Protein AF-A0A484K6W7-F1 (afdb_monomer)

Organism: NCBI:txid132261

Secondary structure (DSSP, 8-state):
--GGGGGG---S--SEEEEEE---GGGHHHHHHHHHHHHHTT-SEEEEEEEEEEEPPHHHHT-TT-SEEEEEEEE---SS----TT--EEEEES-B--HHHHHHHHHH-TT--EEEEES-BS-SEEE---SS--EEEEE-SS---SSPEEEE-TT--EEEEEEEEGGGEEE---TT--EEEEEEEPP-S-TTTSHHHHHHHHHHHHHH-TT-SEEEEEES-TTGGGG---PPPTTS----SEEEEE---SHHHHHHHHHHHHT-TT--EEEEE-----S----------TT-S----TT--EEEEEEESSGGG--HHHHHHHHHHHHH-TT--EEEEEETTEEEEE-GGG-

Structure (mmCIF, N/CA/C/O backbone):
data_AF-A0A484K6W7-F1
#
_entry.id   AF-A0A484K6W7-F1
#
loop_
_atom_site.group_PDB
_atom_site.id
_atom_site.type_symbol
_atom_site.label_atom_id
_atom_site.label_alt_id
_atom_site.label_comp_id
_atom_site.label_asym_id
_atom_site.label_entity_id
_atom_site.label_seq_id
_atom_site.pdbx_PDB_ins_code
_atom_site.Cartn_x
_atom_site.Cartn_y
_atom_site.Cartn_z
_atom_site.occupancy
_atom_site.B_iso_or_equiv
_atom_site.auth_seq_id
_atom_site.auth_comp_id
_atom_site.auth_asym_id
_atom_site.auth_atom_id
_atom_site.pdbx_PDB_model_num
ATOM 1 N N . MET A 1 1 ? 17.192 -24.008 -17.016 1.00 44.88 1 MET A N 1
ATOM 2 C CA . MET A 1 1 ? 17.532 -24.017 -18.457 1.00 44.88 1 MET A CA 1
ATOM 3 C C . MET A 1 1 ? 18.467 -22.839 -18.693 1.00 44.88 1 MET A C 1
ATOM 5 O O . MET A 1 1 ? 18.118 -21.750 -18.261 1.00 44.88 1 MET A O 1
ATOM 9 N N . GLY A 1 2 ? 19.665 -23.031 -19.256 1.00 47.94 2 GLY A N 1
ATOM 10 C CA . GLY A 1 2 ? 20.557 -21.898 -19.543 1.00 47.94 2 GLY A CA 1
ATOM 11 C C . GLY A 1 2 ? 19.872 -20.911 -20.492 1.00 47.94 2 GLY A C 1
ATOM 12 O O . GLY A 1 2 ? 19.223 -21.344 -21.441 1.00 47.94 2 GLY A O 1
ATOM 13 N N . LEU A 1 3 ? 19.983 -19.608 -20.234 1.00 56.25 3 LEU A N 1
ATOM 14 C CA . LEU A 1 3 ? 19.219 -18.561 -20.932 1.00 56.25 3 LEU A CA 1
ATOM 15 C C . LEU A 1 3 ? 19.488 -18.503 -22.453 1.00 56.25 3 LEU A C 1
ATOM 17 O O . LEU A 1 3 ? 18.634 -18.059 -23.214 1.00 56.25 3 LEU A O 1
ATOM 21 N N . ARG A 1 4 ? 20.593 -19.102 -22.924 1.00 55.00 4 ARG A N 1
ATOM 22 C CA . ARG A 1 4 ? 20.871 -19.363 -24.352 1.00 55.00 4 ARG A CA 1
ATOM 23 C C . ARG A 1 4 ? 19.873 -20.315 -25.040 1.00 55.00 4 ARG A C 1
ATOM 25 O O . ARG A 1 4 ? 19.849 -20.379 -26.263 1.00 55.00 4 ARG A O 1
ATOM 32 N N . ASN A 1 5 ? 19.041 -21.040 -24.289 1.00 59.84 5 ASN A N 1
ATOM 33 C CA . ASN A 1 5 ? 18.042 -21.965 -24.834 1.00 59.84 5 ASN A CA 1
ATOM 34 C C . ASN A 1 5 ? 16.646 -21.345 -25.015 1.00 59.84 5 ASN A C 1
ATOM 36 O O . ASN A 1 5 ? 15.788 -22.012 -25.590 1.00 59.84 5 ASN A O 1
ATOM 40 N N . LEU A 1 6 ? 16.403 -20.099 -24.578 1.00 67.00 6 LEU A N 1
ATOM 41 C CA . LEU A 1 6 ? 15.102 -19.431 -24.769 1.00 67.00 6 LEU A CA 1
ATOM 42 C C . LEU A 1 6 ? 14.735 -19.317 -26.254 1.00 67.00 6 LEU A C 1
ATOM 44 O O . LEU A 1 6 ? 13.614 -19.626 -26.641 1.00 67.00 6 LEU A O 1
ATOM 48 N N . LEU A 1 7 ? 15.716 -19.007 -27.105 1.00 64.62 7 LEU A N 1
ATOM 49 C CA . LEU A 1 7 ? 15.537 -18.913 -28.558 1.00 64.62 7 LEU A CA 1
ATOM 50 C C . LEU A 1 7 ? 15.174 -20.251 -29.228 1.00 64.62 7 LEU A C 1
ATOM 52 O O . LEU A 1 7 ? 14.735 -20.263 -30.373 1.00 64.62 7 LEU A O 1
ATOM 56 N N . ARG A 1 8 ? 15.350 -21.383 -28.533 1.00 65.75 8 ARG A N 1
ATOM 57 C CA . ARG A 1 8 ? 14.979 -22.721 -29.026 1.00 65.75 8 ARG A CA 1
ATOM 58 C C . ARG A 1 8 ? 13.572 -23.139 -28.599 1.00 65.75 8 ARG A C 1
ATOM 60 O O . ARG A 1 8 ? 13.134 -24.231 -28.951 1.00 65.75 8 ARG A O 1
ATOM 67 N N . TYR A 1 9 ? 12.874 -22.308 -27.828 1.00 72.50 9 TYR A N 1
ATOM 68 C CA . TYR A 1 9 ? 11.516 -22.593 -27.390 1.00 72.50 9 TYR A CA 1
ATOM 69 C C . TYR A 1 9 ? 10.532 -22.405 -28.554 1.00 72.50 9 TYR A C 1
ATOM 71 O O . TYR A 1 9 ? 10.415 -21.316 -29.115 1.00 72.50 9 TYR A O 1
ATOM 79 N N . GLN A 1 10 ? 9.853 -23.491 -28.933 1.00 71.75 10 GLN A N 1
ATOM 80 C CA . GLN A 1 10 ? 9.047 -23.564 -30.158 1.00 71.75 10 GLN A CA 1
ATOM 81 C C . GLN A 1 10 ? 7.585 -23.128 -29.986 1.00 71.75 10 GLN A C 1
ATOM 83 O O . GLN A 1 10 ? 6.914 -22.896 -30.988 1.00 71.75 10 GLN A O 1
ATOM 88 N N . SER A 1 11 ? 7.075 -23.003 -28.754 1.00 77.31 11 SER A N 1
ATOM 89 C CA . SER A 1 11 ? 5.713 -22.488 -28.558 1.00 77.31 11 SER A CA 1
ATOM 90 C C . SER A 1 11 ? 5.646 -21.029 -28.997 1.00 77.31 11 SER A C 1
ATOM 92 O O . SER A 1 11 ? 6.519 -20.233 -28.645 1.00 77.31 11 SER A O 1
ATOM 94 N N . SER A 1 12 ? 4.593 -20.680 -29.729 1.00 76.00 12 SER A N 1
ATOM 95 C CA . SER A 1 12 ? 4.304 -19.314 -30.168 1.00 76.00 12 SER A CA 1
ATOM 96 C C . SER A 1 12 ? 3.756 -18.429 -29.049 1.00 76.00 12 SER A C 1
ATOM 98 O O . SER A 1 12 ? 3.879 -17.213 -29.137 1.00 76.00 12 SER A O 1
ATOM 100 N N . ASN A 1 13 ? 3.206 -19.025 -27.985 1.00 82.69 13 ASN A N 1
ATOM 101 C CA . ASN A 1 13 ? 2.662 -18.304 -26.839 1.00 82.69 13 ASN A CA 1
ATOM 102 C C . ASN A 1 13 ? 3.324 -18.771 -25.542 1.00 82.69 13 ASN A C 1
ATOM 104 O O . ASN A 1 13 ? 3.370 -19.969 -25.238 1.00 82.69 13 ASN A O 1
ATOM 108 N N . VAL A 1 14 ? 3.815 -17.807 -24.770 1.00 87.31 14 VAL A N 1
ATOM 109 C CA . VAL A 1 14 ? 4.338 -17.989 -23.417 1.00 87.31 14 VAL A CA 1
ATOM 110 C C . VAL A 1 14 ? 3.508 -17.100 -22.508 1.00 87.31 14 VAL A C 1
ATOM 112 O O . VAL A 1 14 ? 3.532 -15.892 -22.661 1.00 87.31 14 VAL A O 1
ATOM 115 N N . GLU A 1 15 ? 2.771 -17.661 -21.553 1.00 90.94 15 GLU A N 1
ATOM 116 C CA . GLU A 1 15 ? 1.917 -16.846 -20.675 1.00 90.94 15 GLU A CA 1
ATOM 117 C C . GLU A 1 15 ? 2.743 -15.965 -19.722 1.00 90.94 15 GLU A C 1
ATOM 119 O O . GLU A 1 15 ? 2.470 -14.772 -19.554 1.00 90.94 15 GLU A O 1
ATOM 124 N N . ARG A 1 16 ? 3.784 -16.557 -19.123 1.00 94.75 16 ARG A N 1
ATOM 125 C CA . ARG A 1 16 ? 4.627 -15.938 -18.098 1.00 94.75 16 ARG A CA 1
ATOM 126 C C . ARG A 1 16 ? 6.106 -16.147 -18.388 1.00 94.75 16 ARG A C 1
ATOM 128 O O . ARG A 1 16 ? 6.546 -17.281 -18.574 1.00 94.75 16 ARG A O 1
ATOM 135 N N . LEU A 1 17 ? 6.886 -15.076 -18.280 1.00 94.44 17 LEU A N 1
ATOM 136 C CA . LEU A 1 17 ? 8.344 -15.121 -18.261 1.00 94.44 17 LEU A CA 1
ATOM 137 C C . LEU A 1 17 ? 8.863 -14.555 -16.936 1.00 94.44 17 LEU A C 1
ATOM 139 O O . LEU A 1 17 ? 8.644 -13.388 -16.621 1.00 94.44 17 LEU A O 1
ATOM 143 N N . LYS A 1 18 ? 9.572 -15.384 -16.160 1.00 94.88 18 LYS A N 1
ATOM 144 C CA . LYS A 1 18 ? 10.240 -14.971 -14.919 1.00 94.88 18 LYS A CA 1
ATOM 145 C C . LYS A 1 18 ? 11.746 -15.130 -15.060 1.00 94.88 18 LYS A C 1
ATOM 147 O O . LYS A 1 18 ? 12.238 -16.236 -15.272 1.00 94.88 18 LYS A O 1
ATOM 152 N N . ILE A 1 19 ? 12.460 -14.032 -14.873 1.00 92.62 19 ILE A N 1
ATOM 153 C CA . ILE A 1 19 ? 13.911 -13.950 -14.953 1.00 92.62 19 ILE A CA 1
ATOM 154 C C . ILE A 1 19 ? 14.413 -13.482 -13.596 1.00 92.62 19 ILE A C 1
ATOM 156 O O . ILE A 1 19 ? 14.023 -12.425 -13.108 1.00 92.62 19 ILE A O 1
ATOM 160 N N . HIS A 1 20 ? 15.266 -14.296 -12.985 1.00 92.88 20 HIS A N 1
ATOM 161 C CA . HIS A 1 20 ? 16.057 -13.917 -11.824 1.00 92.88 20 HIS A CA 1
ATOM 162 C C . HIS A 1 20 ? 17.519 -14.070 -12.221 1.00 92.88 20 HIS A C 1
ATOM 164 O O . HIS A 1 20 ? 17.965 -15.187 -12.497 1.00 92.88 20 HIS A O 1
ATOM 170 N N . PHE A 1 21 ? 18.226 -12.952 -12.340 1.00 89.81 21 PHE A N 1
ATOM 171 C CA . PHE A 1 21 ? 19.550 -12.934 -12.940 1.00 89.81 21 PHE A CA 1
ATOM 172 C C . PHE A 1 21 ? 20.468 -11.953 -12.218 1.00 89.81 21 PHE A C 1
ATOM 174 O O . PHE A 1 21 ? 20.098 -10.808 -11.963 1.00 89.81 21 PHE A O 1
ATOM 181 N N . TYR A 1 22 ? 21.682 -12.406 -11.908 1.00 90.31 22 TYR A N 1
ATOM 182 C CA . TYR A 1 22 ? 22.721 -11.525 -11.395 1.00 90.31 22 TYR A CA 1
ATOM 183 C C . TYR A 1 22 ? 23.227 -10.655 -12.550 1.00 90.31 22 TYR A C 1
ATOM 185 O O . TYR A 1 22 ? 24.014 -11.102 -13.384 1.00 90.31 22 TYR A O 1
ATOM 193 N N . PHE A 1 23 ? 22.691 -9.442 -12.642 1.00 88.81 23 PHE A N 1
ATOM 194 C CA . PHE A 1 23 ? 22.932 -8.532 -13.747 1.00 88.81 23 PHE A CA 1
ATOM 195 C C . PHE A 1 23 ? 24.263 -7.799 -13.590 1.00 88.81 23 PHE A C 1
ATOM 197 O O . PHE A 1 23 ? 24.560 -7.210 -12.553 1.00 88.81 23 PHE A O 1
ATOM 204 N N . ASP A 1 24 ? 25.014 -7.807 -14.684 1.00 89.44 24 ASP A N 1
ATOM 205 C CA . ASP A 1 24 ? 26.212 -7.020 -14.941 1.00 89.44 24 ASP A CA 1
ATOM 206 C C . ASP A 1 24 ? 26.007 -6.369 -16.314 1.00 89.44 24 ASP A C 1
ATOM 208 O O . ASP A 1 24 ? 25.372 -6.961 -17.193 1.00 89.44 24 ASP A O 1
ATOM 212 N N . THR A 1 25 ? 26.523 -5.157 -16.514 1.00 88.94 25 THR A N 1
ATOM 213 C CA . THR A 1 25 ? 26.292 -4.377 -17.741 1.00 88.94 25 THR A CA 1
ATOM 214 C C . THR A 1 25 ? 26.730 -5.104 -19.015 1.00 88.94 25 THR A C 1
ATOM 216 O O . THR A 1 25 ? 26.160 -4.857 -20.076 1.00 88.94 25 THR A O 1
ATOM 219 N N . ARG A 1 26 ? 27.669 -6.058 -18.927 1.00 91.06 26 ARG A N 1
ATOM 220 C CA . ARG A 1 26 ? 28.088 -6.912 -20.054 1.00 91.06 26 ARG A CA 1
ATOM 221 C C . ARG A 1 26 ? 26.978 -7.828 -20.579 1.00 91.06 26 ARG A C 1
ATOM 223 O O . ARG A 1 26 ? 27.052 -8.248 -21.728 1.00 91.06 26 ARG A O 1
ATOM 230 N N . PHE A 1 27 ? 25.958 -8.113 -19.769 1.00 90.62 27 PHE A N 1
ATOM 231 C CA . PHE A 1 27 ? 24.806 -8.943 -20.135 1.00 90.62 27 PHE A CA 1
ATOM 232 C C . PHE A 1 27 ? 23.594 -8.123 -20.599 1.00 90.62 27 PHE A C 1
ATOM 234 O O . PHE A 1 27 ? 22.506 -8.676 -20.735 1.0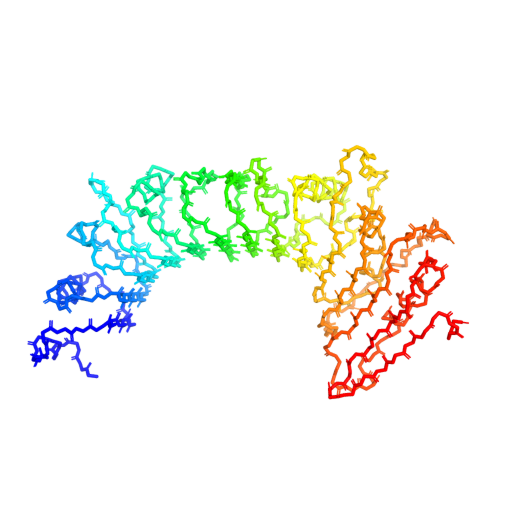0 90.62 27 PHE A O 1
ATOM 241 N N . ALA A 1 28 ? 23.737 -6.811 -20.836 1.00 90.88 28 ALA A N 1
ATOM 242 C CA . ALA A 1 28 ? 22.626 -5.962 -21.284 1.00 90.88 28 ALA A CA 1
ATOM 243 C C . ALA A 1 28 ? 21.940 -6.524 -22.541 1.00 90.88 28 ALA A C 1
ATOM 245 O O . ALA A 1 28 ? 20.723 -6.675 -22.556 1.00 90.88 28 ALA A O 1
ATOM 246 N N . ASN A 1 29 ? 22.731 -6.955 -23.528 1.00 91.25 29 ASN A N 1
ATOM 247 C CA . ASN A 1 29 ? 22.218 -7.555 -24.763 1.00 91.25 29 ASN A CA 1
ATOM 248 C C . ASN A 1 29 ? 21.482 -8.883 -24.521 1.00 91.25 29 ASN A C 1
ATOM 250 O O . ASN A 1 29 ? 20.530 -9.206 -25.232 1.00 91.25 29 ASN A O 1
ATOM 254 N N . ASP A 1 30 ? 21.910 -9.673 -23.531 1.00 91.06 30 ASP A N 1
ATOM 255 C CA . ASP A 1 30 ? 21.212 -10.905 -23.166 1.00 91.06 30 ASP A CA 1
ATOM 256 C C . ASP A 1 30 ? 19.832 -10.581 -22.575 1.00 91.06 30 ASP A C 1
ATOM 258 O O . ASP A 1 30 ? 18.837 -11.176 -22.987 1.00 91.06 30 ASP A O 1
ATOM 262 N N . VAL A 1 31 ? 19.750 -9.592 -21.676 1.00 91.62 31 VAL A N 1
ATOM 263 C CA . VAL A 1 31 ? 18.475 -9.132 -21.101 1.00 91.62 31 VAL A CA 1
ATOM 264 C C . VAL A 1 31 ? 17.565 -8.536 -22.179 1.00 91.62 31 VAL A C 1
ATOM 266 O O . VAL A 1 31 ? 16.388 -8.899 -22.229 1.00 91.62 31 VAL A O 1
ATOM 269 N N . ASP A 1 32 ? 18.105 -7.717 -23.089 1.00 93.44 32 ASP A N 1
ATOM 270 C CA . ASP A 1 32 ? 17.375 -7.191 -24.251 1.00 93.44 32 ASP A CA 1
ATOM 271 C C . ASP A 1 32 ? 16.781 -8.335 -25.084 1.00 93.44 32 ASP A C 1
ATOM 273 O O . ASP A 1 32 ? 15.606 -8.303 -25.451 1.00 93.44 32 ASP A O 1
ATOM 277 N N . THR A 1 33 ? 17.569 -9.388 -25.325 1.00 92.44 33 THR A N 1
ATOM 278 C CA . THR A 1 33 ? 17.130 -10.575 -26.071 1.00 92.44 33 THR A CA 1
ATOM 279 C C . THR A 1 33 ? 16.001 -11.310 -25.349 1.00 92.44 33 THR A C 1
ATOM 281 O O . THR A 1 33 ? 15.066 -11.789 -25.991 1.00 92.44 33 THR A O 1
ATOM 284 N N . TRP A 1 34 ? 16.046 -11.407 -24.018 1.00 93.00 34 TRP A N 1
ATOM 285 C CA . TRP A 1 34 ? 14.983 -12.057 -23.245 1.00 93.00 34 TRP A CA 1
ATOM 286 C C . TRP A 1 34 ? 13.692 -11.240 -23.231 1.00 93.00 34 TRP A C 1
ATOM 288 O O . TRP A 1 34 ? 12.608 -11.819 -23.296 1.00 93.00 34 TRP A O 1
ATOM 298 N N . ILE A 1 35 ? 13.794 -9.911 -23.176 1.00 93.62 35 ILE A N 1
ATOM 299 C CA . ILE A 1 35 ? 12.634 -9.019 -23.261 1.00 93.62 35 ILE A CA 1
ATOM 300 C C . ILE A 1 35 ? 12.033 -9.066 -24.666 1.00 93.62 35 ILE A C 1
ATOM 302 O O . ILE A 1 35 ? 10.820 -9.211 -24.793 1.00 93.62 35 ILE A O 1
ATOM 306 N N . TRP A 1 36 ? 12.863 -9.032 -25.711 1.00 93.25 36 TRP A N 1
ATOM 307 C CA . TRP A 1 36 ? 12.407 -9.217 -27.088 1.00 93.25 36 TRP A CA 1
ATOM 308 C C . TRP A 1 36 ? 11.706 -10.568 -27.274 1.00 93.25 36 TRP A C 1
ATOM 310 O O . TRP A 1 36 ? 10.611 -10.640 -27.826 1.00 93.25 36 TRP A O 1
ATOM 320 N N . PHE A 1 37 ? 12.271 -11.649 -26.731 1.00 91.81 37 PHE A N 1
ATOM 321 C CA . PHE A 1 37 ? 11.607 -12.951 -26.737 1.00 91.81 37 PHE A CA 1
ATOM 322 C C . PHE A 1 37 ? 10.232 -12.895 -26.050 1.00 91.81 37 PHE A C 1
ATOM 324 O O . PHE A 1 37 ? 9.282 -13.506 -26.535 1.00 91.81 37 PHE A O 1
ATOM 331 N N . ALA A 1 38 ? 10.104 -12.153 -24.945 1.00 92.75 38 ALA A N 1
ATOM 332 C CA . ALA A 1 38 ? 8.830 -11.986 -24.254 1.00 92.75 38 ALA A CA 1
ATOM 333 C C . ALA A 1 38 ? 7.782 -11.295 -25.139 1.00 92.75 38 ALA A C 1
ATOM 335 O O . ALA A 1 38 ? 6.636 -11.748 -25.200 1.00 92.75 38 ALA A O 1
ATOM 336 N N . THR A 1 39 ? 8.181 -10.239 -25.854 1.00 91.94 39 THR A N 1
ATOM 337 C CA . THR A 1 39 ? 7.289 -9.518 -26.771 1.00 91.94 39 THR A CA 1
ATOM 338 C C . THR A 1 39 ? 6.887 -10.383 -27.967 1.00 91.94 39 THR A C 1
ATOM 340 O O . THR A 1 39 ? 5.713 -10.441 -28.309 1.00 91.94 39 THR A O 1
ATOM 343 N N . GLU A 1 40 ? 7.821 -11.147 -28.542 1.00 91.38 40 GLU A N 1
ATOM 344 C CA . GLU A 1 40 ? 7.573 -12.047 -29.684 1.00 91.38 40 GLU A CA 1
ATOM 345 C C . GLU A 1 40 ? 6.740 -13.290 -29.346 1.00 91.38 40 GLU A C 1
ATOM 347 O O . GLU A 1 40 ? 6.332 -14.040 -30.237 1.00 91.38 40 GLU A O 1
ATOM 352 N N . ARG A 1 41 ? 6.551 -13.583 -28.057 1.00 90.94 41 ARG A N 1
ATOM 353 C CA . ARG A 1 41 ? 5.795 -14.749 -27.574 1.00 90.94 41 ARG A CA 1
ATOM 354 C C . ARG A 1 41 ? 4.534 -14.369 -26.818 1.00 90.94 41 ARG A C 1
ATOM 356 O O . ARG A 1 41 ? 3.990 -15.198 -26.087 1.00 90.94 41 ARG A O 1
ATOM 363 N N . ASN A 1 42 ? 4.068 -13.138 -27.015 1.00 91.19 42 ASN A N 1
ATOM 364 C CA . ASN A 1 42 ? 2.835 -12.618 -26.438 1.00 91.19 42 ASN A CA 1
ATOM 365 C C . ASN A 1 42 ? 2.773 -12.778 -24.907 1.00 91.19 42 ASN A C 1
ATOM 367 O O . ASN A 1 42 ? 1.712 -13.072 -24.350 1.00 91.19 42 ASN A O 1
ATOM 371 N N . VAL A 1 43 ? 3.912 -12.608 -24.218 1.00 95.00 43 VAL A N 1
ATOM 372 C CA . VAL A 1 43 ? 3.971 -12.708 -22.755 1.00 95.00 43 VAL A CA 1
ATOM 373 C C . VAL A 1 43 ? 3.049 -11.686 -22.115 1.00 95.00 43 VAL A C 1
ATOM 375 O O . VAL A 1 43 ? 3.059 -10.513 -22.489 1.00 95.00 43 VAL A O 1
ATOM 378 N N . ARG A 1 44 ? 2.272 -12.145 -21.129 1.00 97.00 44 ARG A N 1
ATOM 379 C CA . ARG A 1 44 ? 1.338 -11.319 -20.357 1.00 97.00 44 ARG A CA 1
ATOM 380 C C . ARG A 1 44 ? 1.830 -11.063 -18.931 1.00 97.00 44 ARG A C 1
ATOM 382 O O . ARG A 1 44 ? 1.616 -9.974 -18.408 1.00 97.00 44 ARG A O 1
ATOM 389 N N . ASP A 1 45 ? 2.532 -12.020 -18.318 1.00 97.81 45 ASP A N 1
ATOM 390 C CA . ASP A 1 45 ? 3.159 -11.876 -16.993 1.00 97.81 45 ASP A CA 1
ATOM 391 C C . ASP A 1 45 ? 4.691 -11.843 -17.127 1.00 97.81 45 ASP A C 1
ATOM 393 O O . ASP A 1 45 ? 5.337 -12.881 -17.296 1.00 97.81 45 ASP A O 1
ATOM 397 N N . LEU A 1 46 ? 5.274 -10.643 -17.074 1.00 97.69 46 LEU A N 1
ATOM 398 C CA . LEU A 1 46 ? 6.719 -10.430 -17.145 1.00 97.69 46 LEU A CA 1
ATOM 399 C C . LEU A 1 46 ? 7.276 -10.092 -15.761 1.00 97.69 46 LEU A C 1
ATOM 401 O O . LEU A 1 46 ? 6.917 -9.083 -15.154 1.00 97.69 46 LEU A O 1
ATOM 405 N N . ARG A 1 47 ? 8.215 -10.907 -15.275 1.00 97.31 47 ARG A N 1
ATOM 406 C CA . ARG A 1 47 ? 8.911 -10.669 -14.005 1.00 97.31 47 ARG A CA 1
ATOM 407 C C . ARG A 1 47 ? 10.408 -10.640 -14.222 1.00 97.31 47 ARG A C 1
ATOM 409 O O . ARG A 1 47 ? 11.008 -11.670 -14.522 1.00 97.31 47 ARG A O 1
ATOM 416 N N . LEU A 1 48 ? 10.998 -9.474 -14.030 1.00 95.44 48 LEU A N 1
ATOM 417 C CA . LEU A 1 48 ? 12.417 -9.222 -14.185 1.00 95.44 48 LEU A CA 1
ATOM 418 C C . LEU A 1 48 ? 13.002 -8.845 -12.825 1.00 95.44 48 LEU A C 1
ATOM 420 O O . LEU A 1 48 ? 12.711 -7.780 -12.290 1.00 95.44 48 LEU A O 1
ATOM 424 N N . SER A 1 49 ? 13.804 -9.740 -12.254 1.00 94.81 49 SER A N 1
ATOM 425 C CA . SER A 1 49 ? 14.500 -9.522 -10.991 1.00 94.81 49 SER A CA 1
ATOM 426 C C . SER A 1 49 ? 16.001 -9.576 -11.211 1.00 94.81 49 SER A C 1
ATOM 428 O O . SER A 1 49 ? 16.560 -10.628 -11.531 1.00 94.81 49 SER A O 1
ATOM 430 N N . LEU A 1 50 ? 16.624 -8.406 -11.094 1.00 91.81 50 LEU A N 1
ATOM 431 C CA . LEU A 1 50 ? 18.031 -8.181 -11.388 1.00 91.81 50 LEU A CA 1
ATOM 432 C C . LEU A 1 50 ? 18.765 -7.697 -10.136 1.00 91.81 50 LEU A C 1
ATOM 434 O O . LEU A 1 50 ? 18.152 -7.158 -9.218 1.00 91.81 50 LEU A O 1
ATOM 438 N N . SER A 1 51 ? 20.085 -7.881 -10.101 1.00 88.38 51 SER A N 1
ATOM 439 C CA . SER A 1 51 ? 20.940 -7.444 -8.983 1.00 88.38 51 SER A CA 1
ATOM 440 C C . SER A 1 51 ? 21.522 -6.034 -9.142 1.00 88.38 51 SER A C 1
ATOM 442 O O . SER A 1 51 ? 22.161 -5.541 -8.216 1.00 88.38 51 SER A O 1
ATOM 444 N N . TYR A 1 52 ? 21.355 -5.389 -10.302 1.00 86.94 52 TYR A N 1
ATOM 445 C CA . TYR A 1 52 ? 21.886 -4.050 -10.575 1.00 86.94 52 TYR A CA 1
ATOM 446 C C . TYR A 1 52 ? 21.006 -3.283 -11.569 1.00 86.94 52 TYR A C 1
ATOM 448 O O . TYR A 1 52 ? 20.278 -3.906 -12.341 1.00 86.94 52 TYR A O 1
ATOM 456 N N . LYS A 1 53 ? 21.092 -1.941 -11.557 1.00 86.12 53 LYS A N 1
ATOM 457 C CA . LYS A 1 53 ? 20.245 -1.037 -12.358 1.00 86.12 53 LYS A CA 1
ATOM 458 C C . LYS A 1 53 ? 20.394 -1.306 -13.864 1.00 86.12 53 LYS A C 1
ATOM 460 O O . LYS A 1 53 ? 21.399 -0.928 -14.462 1.00 86.12 53 LYS A O 1
ATOM 465 N N . TYR A 1 54 ? 19.374 -1.909 -14.470 1.00 91.81 54 TYR A N 1
ATOM 466 C CA . TYR A 1 54 ? 19.256 -2.121 -15.919 1.00 91.81 54 TYR A CA 1
ATOM 467 C C . TYR A 1 54 ? 18.220 -1.175 -16.536 1.00 91.81 54 TYR A C 1
ATOM 469 O O . TYR A 1 54 ? 17.108 -1.049 -16.021 1.00 91.81 54 TYR A O 1
ATOM 477 N N . SER A 1 55 ? 18.568 -0.519 -17.643 1.00 92.75 55 SER A N 1
ATOM 478 C CA . SER A 1 55 ? 17.645 0.342 -18.390 1.00 92.75 55 SER A CA 1
ATOM 479 C C . SER A 1 55 ? 16.738 -0.497 -19.277 1.00 92.75 55 SER A C 1
ATOM 481 O O . SER A 1 55 ? 17.225 -1.173 -20.179 1.00 92.75 55 SER A O 1
ATOM 483 N N . LEU A 1 56 ? 15.425 -0.424 -19.055 1.00 93.12 56 LEU A N 1
ATOM 484 C CA . LEU A 1 56 ? 14.482 -1.178 -19.880 1.00 93.12 56 LEU A CA 1
ATOM 485 C C . LEU A 1 56 ? 14.515 -0.701 -21.344 1.00 93.12 56 LEU A C 1
ATOM 487 O O . LEU A 1 56 ? 14.590 0.511 -21.598 1.00 93.12 56 LEU A O 1
ATOM 491 N N . PRO A 1 57 ? 14.404 -1.627 -22.313 1.00 93.50 57 PRO A N 1
ATOM 492 C CA . PRO A 1 57 ? 14.389 -1.283 -23.724 1.00 93.50 57 PRO A CA 1
ATOM 493 C C . PRO A 1 57 ? 13.107 -0.521 -24.058 1.00 93.50 57 PRO A C 1
ATOM 495 O O . PRO A 1 57 ? 12.027 -0.817 -23.548 1.00 93.50 57 PRO A O 1
ATOM 498 N N . GLN A 1 58 ? 13.216 0.464 -24.952 1.00 93.75 58 GLN A N 1
ATOM 499 C CA . GLN A 1 58 ? 12.101 1.370 -25.248 1.00 93.75 58 GLN A CA 1
ATOM 500 C C . GLN A 1 58 ? 10.889 0.651 -25.857 1.00 93.75 58 GLN A C 1
ATOM 502 O O . GLN A 1 58 ? 9.757 1.052 -25.607 1.00 93.75 58 GLN A O 1
ATOM 507 N N . SER A 1 59 ? 11.121 -0.439 -26.596 1.00 92.38 59 SER A N 1
ATOM 508 C CA . SER A 1 59 ? 10.068 -1.280 -27.175 1.00 92.38 59 SER A CA 1
ATOM 509 C C . SER A 1 59 ? 9.122 -1.863 -26.125 1.00 92.38 59 SER A C 1
ATOM 511 O O . SER A 1 59 ? 7.938 -2.035 -26.405 1.00 92.38 59 SER A O 1
ATOM 513 N N . LEU A 1 60 ? 9.608 -2.118 -24.904 1.00 95.50 60 LEU A N 1
ATOM 514 C CA . LEU A 1 60 ? 8.788 -2.679 -23.835 1.00 95.50 60 LEU A CA 1
ATOM 515 C C . LEU A 1 60 ? 7.694 -1.706 -23.384 1.00 95.50 60 LEU A C 1
ATOM 517 O O . LEU A 1 60 ? 6.604 -2.149 -23.033 1.00 95.50 60 LEU A O 1
ATOM 521 N N . TYR A 1 61 ? 7.942 -0.392 -23.418 1.00 95.75 61 TYR A N 1
ATOM 522 C CA . TYR A 1 61 ? 6.944 0.607 -23.018 1.00 95.75 61 TYR A CA 1
ATOM 523 C C . TYR A 1 61 ? 5.748 0.667 -23.967 1.00 95.75 61 TYR A C 1
ATOM 525 O O . TYR A 1 61 ? 4.678 1.086 -23.543 1.00 95.75 61 TYR A O 1
ATOM 533 N N . SER A 1 62 ? 5.903 0.235 -25.219 1.00 94.00 62 SER A N 1
ATOM 534 C CA . SER A 1 62 ? 4.831 0.230 -26.223 1.00 94.00 62 SER A CA 1
ATOM 535 C C . SER A 1 62 ? 4.137 -1.130 -26.364 1.00 94.00 62 SER A C 1
ATOM 537 O O . SER A 1 62 ? 3.296 -1.306 -27.242 1.00 94.00 62 SER A O 1
ATOM 539 N N . TYR A 1 63 ? 4.494 -2.110 -25.532 1.00 95.00 63 TYR A N 1
ATOM 540 C CA . TYR A 1 63 ? 3.970 -3.467 -25.624 1.00 95.00 63 TYR A CA 1
ATOM 541 C C . TYR A 1 63 ? 2.681 -3.627 -24.797 1.00 95.00 63 TYR A C 1
ATOM 543 O O . TYR A 1 63 ? 2.704 -3.706 -23.568 1.00 95.00 63 TYR A O 1
ATOM 551 N N . SER A 1 64 ? 1.541 -3.688 -25.489 1.00 93.62 64 SER A N 1
ATOM 552 C CA . SER A 1 64 ? 0.194 -3.546 -24.909 1.00 93.62 64 SER A CA 1
ATOM 553 C C . SER A 1 64 ? -0.408 -4.814 -24.294 1.00 93.62 64 SER A C 1
ATOM 555 O O . SER A 1 64 ? -1.434 -4.742 -23.614 1.00 93.62 64 SER A O 1
ATOM 557 N N . SER A 1 65 ? 0.215 -5.977 -24.508 1.00 94.50 65 SER A N 1
ATOM 558 C CA . SER A 1 65 ? -0.316 -7.277 -24.063 1.00 94.50 65 SER A CA 1
ATOM 559 C C . SER A 1 65 ? 0.043 -7.647 -22.619 1.00 94.50 65 SER A C 1
ATOM 561 O O . SER A 1 65 ? -0.446 -8.657 -22.111 1.00 94.50 65 SER A O 1
ATOM 563 N N . LEU A 1 66 ? 0.882 -6.857 -21.941 1.00 97.50 66 LEU A N 1
ATOM 564 C CA . LEU A 1 66 ? 1.245 -7.103 -20.544 1.00 97.50 66 LEU A CA 1
ATOM 565 C C . LEU A 1 66 ? 0.035 -6.920 -19.631 1.00 97.50 66 LEU A C 1
ATOM 567 O O . LEU A 1 66 ? -0.610 -5.880 -19.656 1.00 97.50 66 LEU A O 1
ATOM 571 N N . THR A 1 67 ? -0.227 -7.909 -18.780 1.00 98.12 67 THR A N 1
ATOM 572 C CA . THR A 1 67 ? -1.244 -7.859 -17.721 1.00 98.12 67 THR A CA 1
ATOM 573 C C . THR A 1 67 ? -0.616 -7.757 -16.336 1.00 98.12 67 THR A C 1
ATOM 575 O O . THR A 1 67 ? -1.195 -7.143 -15.437 1.00 98.12 67 THR A O 1
ATOM 578 N N . ASN A 1 68 ? 0.585 -8.315 -16.155 1.00 98.56 68 ASN A N 1
ATOM 579 C CA . ASN A 1 68 ? 1.323 -8.300 -14.897 1.00 98.56 68 ASN A CA 1
ATOM 580 C C . ASN A 1 68 ? 2.798 -7.998 -15.161 1.00 98.56 68 ASN A C 1
ATOM 582 O O . ASN A 1 68 ? 3.449 -8.677 -15.953 1.00 98.56 68 ASN A O 1
ATOM 586 N N . VAL A 1 69 ? 3.335 -7.001 -14.463 1.00 98.38 69 VAL A N 1
ATOM 587 C CA . VAL A 1 69 ? 4.743 -6.617 -14.564 1.00 98.38 69 VAL A CA 1
ATOM 588 C C . VAL A 1 69 ? 5.348 -6.537 -13.170 1.00 98.38 69 VAL A C 1
ATOM 590 O O . VAL A 1 69 ? 4.812 -5.885 -12.274 1.00 98.38 69 VAL A O 1
ATOM 593 N N . SER A 1 70 ? 6.483 -7.203 -12.982 1.00 98.19 70 SER A N 1
ATOM 594 C CA . SER A 1 70 ? 7.311 -7.081 -11.786 1.00 98.19 70 SER A CA 1
ATOM 595 C C . SER A 1 70 ? 8.737 -6.742 -12.193 1.00 98.19 70 SER A C 1
ATOM 597 O O . SER A 1 70 ? 9.350 -7.487 -12.953 1.00 98.19 70 SER A O 1
ATOM 599 N N . LEU A 1 71 ? 9.251 -5.620 -11.702 1.00 96.94 71 LEU A N 1
ATOM 600 C CA . LEU A 1 71 ? 10.571 -5.096 -12.033 1.00 96.94 71 LEU A CA 1
ATOM 601 C C . LEU A 1 71 ? 11.363 -4.906 -10.746 1.00 96.94 71 LEU A C 1
ATOM 603 O O . LEU A 1 71 ? 10.895 -4.233 -9.834 1.00 96.94 71 LEU A O 1
ATOM 607 N N . SER A 1 72 ? 12.562 -5.470 -10.670 1.00 95.62 72 SER A N 1
ATOM 608 C CA . SER A 1 72 ? 13.480 -5.252 -9.555 1.00 95.62 72 SER A CA 1
ATOM 609 C C . SER A 1 72 ? 14.848 -4.820 -10.075 1.00 95.62 72 SER A C 1
ATOM 611 O O . SER A 1 72 ? 15.345 -5.379 -11.057 1.00 95.62 72 SER A O 1
ATOM 613 N N . CYS A 1 73 ? 15.406 -3.779 -9.452 1.00 91.00 73 CYS A N 1
ATOM 614 C CA . CYS A 1 73 ? 16.634 -3.092 -9.861 1.00 91.00 73 CYS A CA 1
ATOM 615 C C . CYS A 1 73 ? 16.618 -2.659 -11.338 1.00 91.00 73 CYS A C 1
ATOM 617 O O . CYS A 1 73 ? 17.588 -2.839 -12.070 1.00 91.00 73 CYS A O 1
ATOM 619 N N . CYS A 1 74 ? 15.506 -2.093 -11.805 1.00 90.00 74 CYS A N 1
ATOM 620 C CA . CYS A 1 74 ? 15.379 -1.555 -13.161 1.00 90.00 74 CYS A CA 1
ATOM 621 C C . CYS A 1 74 ? 15.360 -0.022 -13.141 1.00 90.00 74 CYS A C 1
ATOM 623 O O . CYS A 1 74 ? 14.996 0.601 -12.145 1.00 90.00 74 CYS A O 1
ATOM 625 N N . ARG A 1 75 ? 15.725 0.590 -14.263 1.00 90.12 75 ARG A N 1
ATOM 626 C CA . ARG A 1 75 ? 15.588 2.021 -14.523 1.00 90.12 75 ARG A CA 1
ATOM 627 C C . ARG A 1 75 ? 14.473 2.220 -15.545 1.00 90.12 75 ARG A C 1
ATOM 629 O O . ARG A 1 75 ? 14.558 1.721 -16.670 1.00 90.12 75 ARG A O 1
ATOM 636 N N . VAL A 1 76 ? 13.423 2.915 -15.117 1.00 91.50 76 VAL A N 1
ATOM 637 C CA . VAL A 1 76 ? 12.213 3.167 -15.905 1.00 91.50 76 VAL A CA 1
ATOM 638 C C . VAL A 1 76 ? 12.295 4.591 -16.449 1.00 91.50 76 VAL A C 1
ATOM 640 O O . VAL A 1 76 ? 11.983 5.547 -15.755 1.00 91.50 76 VAL A O 1
ATOM 643 N N . GLU A 1 77 ? 12.763 4.727 -17.688 1.00 92.75 77 GLU A N 1
ATOM 644 C CA . GLU A 1 77 ? 12.993 6.011 -18.370 1.00 92.75 77 GLU A CA 1
ATOM 645 C C . GLU A 1 77 ? 12.392 5.970 -19.792 1.00 92.75 77 GLU A C 1
ATOM 647 O O . GLU A 1 77 ? 13.110 5.787 -20.787 1.00 92.75 77 GLU A O 1
ATOM 652 N N . PRO A 1 78 ? 11.058 6.073 -19.929 1.00 94.06 78 PRO A N 1
ATOM 653 C CA . PRO A 1 78 ? 10.411 6.109 -21.234 1.00 94.06 78 PRO A CA 1
ATOM 654 C C . PRO A 1 78 ? 10.711 7.438 -21.942 1.00 94.06 78 PRO A C 1
ATOM 656 O O . PRO A 1 78 ? 10.362 8.519 -21.454 1.00 94.06 78 PRO A O 1
ATOM 659 N N . LYS A 1 79 ? 11.312 7.365 -23.138 1.00 92.81 79 LYS A N 1
ATOM 660 C CA . LYS A 1 79 ? 11.529 8.543 -23.998 1.00 92.81 79 LYS A CA 1
ATOM 661 C C . LYS A 1 79 ? 10.199 9.111 -24.503 1.00 92.81 79 LYS A C 1
ATOM 663 O O . LYS A 1 79 ? 10.031 10.325 -24.556 1.00 92.81 79 LYS A O 1
ATOM 668 N N . GLY A 1 80 ? 9.253 8.229 -24.832 1.00 92.62 80 GLY A N 1
ATOM 669 C CA . GLY A 1 80 ? 7.887 8.563 -25.240 1.00 92.62 80 GLY A CA 1
ATOM 670 C C . GLY A 1 80 ? 6.867 8.395 -24.110 1.00 92.62 80 GLY A C 1
ATOM 671 O O . GLY A 1 80 ? 7.172 8.647 -22.939 1.00 92.62 80 GLY A O 1
ATOM 672 N N . GLY A 1 81 ? 5.652 7.987 -24.483 1.00 93.69 81 GLY A N 1
ATOM 673 C CA . GLY A 1 81 ? 4.616 7.524 -23.559 1.00 93.69 81 GLY A CA 1
ATOM 674 C C . GLY A 1 81 ? 4.771 6.043 -23.203 1.00 93.69 81 GLY A C 1
ATOM 675 O O . GLY A 1 81 ? 5.589 5.332 -23.786 1.00 93.69 81 GLY A O 1
ATOM 676 N N . ILE A 1 82 ? 3.972 5.597 -22.238 1.00 96.00 82 ILE A N 1
ATOM 677 C CA . ILE A 1 82 ? 3.779 4.180 -21.917 1.00 96.00 82 ILE A CA 1
ATOM 678 C C . ILE A 1 82 ? 2.444 3.756 -22.546 1.00 96.00 82 ILE A C 1
ATOM 680 O O . ILE A 1 82 ? 1.491 4.530 -22.535 1.00 96.00 82 ILE A O 1
ATOM 684 N N . SER A 1 83 ? 2.376 2.553 -23.109 1.00 96.00 83 SER A N 1
ATOM 685 C CA . SER A 1 83 ? 1.184 1.965 -23.735 1.00 96.00 83 SER A CA 1
ATOM 686 C C . SER A 1 83 ? 1.004 0.530 -23.245 1.00 96.00 83 SER A C 1
ATOM 688 O O . SER A 1 83 ? 0.996 -0.432 -24.010 1.00 96.00 83 SER A O 1
ATOM 690 N N . TRP A 1 84 ? 0.887 0.384 -21.930 1.00 96.81 84 TRP A N 1
ATOM 691 C CA . TRP A 1 84 ? 0.613 -0.878 -21.251 1.00 96.81 84 TRP A CA 1
ATOM 692 C C . TRP A 1 84 ? -0.898 -1.035 -21.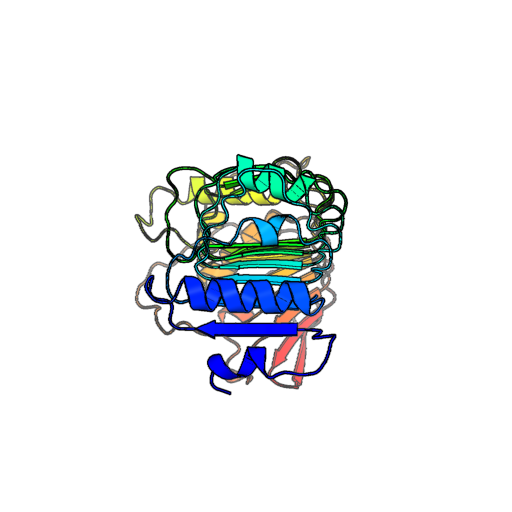048 1.00 96.81 84 TRP A C 1
ATOM 694 O O . TRP A 1 84 ? -1.399 -1.109 -19.927 1.00 96.81 84 TRP A O 1
ATOM 704 N N . GLU A 1 85 ? -1.632 -1.053 -22.161 1.00 96.44 85 GLU A N 1
ATOM 705 C CA . GLU A 1 85 ? -3.096 -0.928 -22.189 1.00 96.44 85 GLU A CA 1
ATOM 706 C C . GLU A 1 85 ? -3.822 -2.006 -21.374 1.00 96.44 85 GLU A C 1
ATOM 708 O O . GLU A 1 85 ? -4.822 -1.715 -20.723 1.00 96.44 85 GLU A O 1
ATOM 713 N N . SER A 1 86 ? -3.293 -3.233 -21.358 1.00 97.56 86 SER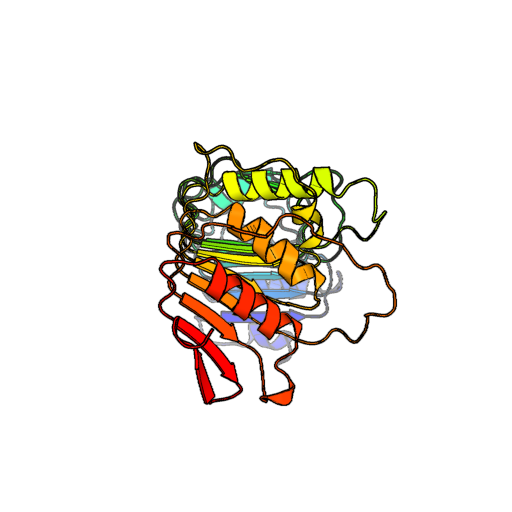 A N 1
ATOM 714 C CA . SER A 1 86 ? -3.895 -4.372 -20.649 1.00 97.56 86 SER A CA 1
ATOM 715 C C . SER A 1 86 ? -3.378 -4.563 -19.217 1.00 97.56 86 SER A C 1
ATOM 717 O O . SER A 1 86 ? -3.756 -5.538 -18.557 1.00 97.56 86 SER A O 1
ATOM 719 N N . LEU A 1 87 ? -2.491 -3.687 -18.731 1.00 98.50 87 LEU A N 1
ATOM 720 C CA . LEU A 1 87 ? -1.771 -3.913 -17.482 1.00 98.50 87 LEU A CA 1
ATOM 721 C C . LEU A 1 87 ? -2.685 -3.727 -16.282 1.00 98.50 87 LEU A C 1
ATOM 723 O O . LEU A 1 87 ? -3.225 -2.648 -16.080 1.00 98.50 87 LEU A O 1
ATOM 727 N N . LYS A 1 88 ? -2.792 -4.771 -15.458 1.00 98.62 88 LYS A N 1
ATOM 728 C CA . LYS A 1 88 ? -3.603 -4.788 -14.235 1.00 98.62 88 LYS A CA 1
ATOM 729 C C . LYS A 1 88 ? -2.780 -4.683 -12.965 1.00 98.62 88 LYS A C 1
ATOM 731 O O . LYS A 1 88 ? -3.261 -4.168 -11.964 1.00 98.62 88 LYS A O 1
ATOM 736 N N . SER A 1 89 ? -1.548 -5.182 -12.980 1.00 98.81 89 SER A N 1
ATOM 737 C CA . SER A 1 89 ? -0.702 -5.236 -11.790 1.00 98.81 89 SER A CA 1
ATOM 738 C C . SER A 1 89 ? 0.724 -4.846 -12.124 1.00 98.81 89 SER A C 1
ATOM 740 O O . SER A 1 89 ? 1.372 -5.504 -12.939 1.00 98.81 89 SER A O 1
ATOM 742 N N . LEU A 1 90 ? 1.241 -3.853 -11.408 1.00 98.56 90 LEU A N 1
ATOM 743 C CA . LEU A 1 90 ? 2.621 -3.403 -11.513 1.00 98.56 90 LEU A CA 1
ATOM 744 C C . LEU A 1 90 ? 3.298 -3.423 -10.143 1.00 98.56 90 LEU A C 1
ATOM 746 O O . LEU A 1 90 ? 2.809 -2.828 -9.189 1.00 98.56 90 LEU A O 1
ATOM 750 N N . SER A 1 91 ? 4.444 -4.092 -10.050 1.00 98.44 91 SER A N 1
ATOM 751 C CA . SER A 1 91 ? 5.281 -4.103 -8.851 1.00 98.44 91 SER A CA 1
ATOM 752 C C . SER A 1 91 ? 6.700 -3.690 -9.202 1.00 98.44 91 SER A C 1
ATOM 754 O O . SER A 1 91 ? 7.318 -4.280 -10.084 1.00 98.44 91 SER A O 1
ATOM 756 N N . MET A 1 92 ? 7.236 -2.725 -8.470 1.00 97.12 92 MET A N 1
ATOM 757 C CA . MET A 1 92 ? 8.588 -2.211 -8.648 1.00 97.12 92 MET A CA 1
ATOM 758 C C . MET A 1 92 ? 9.36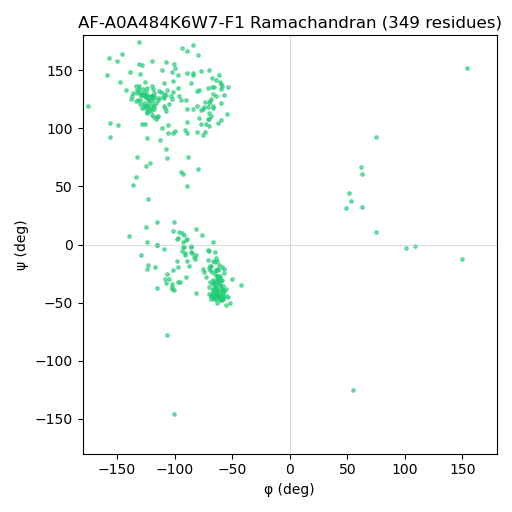7 -2.324 -7.341 1.00 97.12 92 MET A C 1
ATOM 760 O O . MET A 1 92 ? 8.836 -1.985 -6.287 1.00 97.12 92 MET A O 1
ATOM 764 N N . ASP A 1 93 ? 10.605 -2.810 -7.411 1.00 95.50 93 ASP A N 1
ATOM 765 C CA . ASP A 1 93 ? 11.513 -2.946 -6.271 1.00 95.50 93 ASP A CA 1
ATOM 766 C C . ASP A 1 93 ? 12.890 -2.347 -6.584 1.00 95.50 93 ASP A C 1
ATOM 768 O O . ASP A 1 93 ? 13.539 -2.744 -7.550 1.00 95.50 93 ASP A O 1
ATOM 772 N N . GLY A 1 94 ? 13.343 -1.367 -5.805 1.00 91.88 94 GLY A N 1
ATOM 773 C CA . GLY A 1 94 ? 14.625 -0.698 -6.054 1.00 91.88 94 GLY A CA 1
ATOM 774 C C . GLY A 1 94 ? 14.676 0.045 -7.397 1.00 91.88 94 GLY A C 1
ATOM 775 O O . GLY A 1 94 ? 15.724 0.079 -8.046 1.00 91.88 94 GLY A O 1
ATOM 776 N N . VAL A 1 95 ? 13.537 0.580 -7.849 1.00 91.06 95 VAL A N 1
ATOM 777 C CA . VAL A 1 95 ? 13.412 1.341 -9.101 1.00 91.06 95 VAL A CA 1
ATOM 778 C C . VAL A 1 95 ? 13.479 2.839 -8.809 1.00 91.06 95 VAL A C 1
ATOM 780 O O . VAL A 1 95 ? 12.811 3.328 -7.899 1.00 91.06 95 VAL A O 1
ATOM 783 N N . THR A 1 96 ? 14.254 3.561 -9.618 1.00 86.94 96 THR A N 1
ATOM 784 C CA . THR A 1 96 ? 14.282 5.029 -9.620 1.00 86.94 96 THR A CA 1
ATOM 785 C C . THR A 1 96 ? 13.335 5.550 -10.690 1.00 86.94 96 THR A C 1
ATOM 787 O O . THR A 1 96 ? 13.472 5.169 -11.856 1.00 86.94 96 THR A O 1
ATOM 790 N N . LEU A 1 97 ? 12.394 6.408 -10.298 1.00 90.50 97 LEU A N 1
ATOM 791 C CA . LEU A 1 97 ? 11.439 7.047 -11.199 1.00 90.50 97 LEU A CA 1
ATOM 792 C C . LEU A 1 97 ? 11.068 8.450 -10.709 1.00 90.50 97 LEU A C 1
ATOM 794 O O . LEU A 1 97 ? 10.868 8.667 -9.517 1.00 90.50 97 LEU A O 1
ATOM 798 N N . ASP A 1 98 ? 10.961 9.390 -11.643 1.00 91.81 98 ASP A N 1
ATOM 799 C CA . ASP A 1 98 ? 10.510 10.749 -11.358 1.00 91.81 98 ASP A CA 1
ATOM 800 C C . ASP A 1 98 ? 8.982 10.886 -11.480 1.00 91.81 98 ASP A C 1
ATOM 802 O O . ASP A 1 98 ? 8.276 10.030 -12.025 1.00 91.81 98 ASP A O 1
ATOM 806 N N . GLU A 1 99 ? 8.453 11.997 -10.973 1.00 94.00 99 GLU A N 1
ATOM 807 C CA . GLU A 1 99 ? 7.013 12.284 -10.973 1.00 94.00 99 GLU A CA 1
ATOM 808 C C . GLU A 1 99 ? 6.431 12.376 -12.394 1.00 94.00 99 GLU A C 1
ATOM 810 O O . GLU A 1 99 ? 5.287 11.987 -12.635 1.00 94.00 99 GLU A O 1
ATOM 815 N N . ASN A 1 100 ? 7.236 12.814 -13.367 1.00 94.50 100 ASN A N 1
ATOM 816 C CA . ASN A 1 100 ? 6.852 12.845 -14.777 1.00 94.50 100 ASN A CA 1
ATOM 817 C C . ASN A 1 100 ? 6.661 11.428 -15.348 1.00 94.50 100 ASN A C 1
ATOM 819 O O . ASN A 1 100 ? 5.696 11.160 -16.063 1.00 94.50 100 ASN A O 1
ATOM 823 N N . THR A 1 101 ? 7.546 10.495 -15.005 1.00 94.81 101 THR A N 1
ATOM 824 C CA . THR A 1 101 ? 7.446 9.088 -15.403 1.00 94.81 101 THR A CA 1
ATOM 825 C C . THR A 1 101 ? 6.242 8.415 -14.756 1.00 94.81 101 THR A C 1
ATOM 827 O O . THR A 1 101 ? 5.527 7.669 -15.424 1.00 94.81 101 THR A O 1
ATOM 830 N N . ILE A 1 102 ? 5.956 8.726 -13.490 1.00 95.69 102 ILE A N 1
ATOM 831 C CA . ILE A 1 102 ? 4.741 8.270 -12.801 1.00 95.69 102 ILE A CA 1
ATOM 832 C C . ILE A 1 102 ? 3.479 8.786 -13.510 1.00 95.69 102 ILE A C 1
ATOM 834 O O . ILE A 1 102 ? 2.544 8.020 -13.743 1.00 95.69 102 ILE A O 1
ATOM 838 N N . ALA A 1 103 ? 3.453 10.058 -13.915 1.00 95.38 103 ALA A N 1
ATOM 839 C CA . ALA A 1 103 ? 2.326 10.612 -14.664 1.00 95.38 103 ALA A CA 1
ATOM 840 C C . ALA A 1 103 ? 2.128 9.897 -16.014 1.00 95.38 103 ALA A C 1
ATOM 842 O O . ALA A 1 103 ? 1.006 9.521 -16.357 1.00 95.38 103 ALA A O 1
ATOM 843 N N . LYS A 1 104 ? 3.217 9.635 -16.753 1.00 95.88 104 LYS A N 1
ATOM 844 C CA . LYS A 1 104 ? 3.176 8.837 -17.992 1.00 95.88 104 LYS A CA 1
ATOM 845 C C . LYS A 1 104 ? 2.660 7.418 -17.754 1.00 95.88 104 LYS A C 1
ATOM 847 O O . LYS A 1 104 ? 1.943 6.890 -18.598 1.00 95.88 104 LYS A O 1
ATOM 852 N N . LEU A 1 105 ? 3.008 6.807 -16.623 1.00 96.12 105 LEU A N 1
ATOM 853 C CA . LEU A 1 105 ? 2.545 5.475 -16.239 1.00 96.12 105 LEU A CA 1
ATOM 854 C C . LEU A 1 105 ? 1.031 5.462 -16.035 1.00 96.12 105 LEU A C 1
ATOM 856 O O . LEU A 1 105 ? 0.366 4.603 -16.606 1.00 96.12 105 LEU A O 1
ATOM 860 N N . PHE A 1 106 ? 0.464 6.428 -15.308 1.00 95.38 106 PHE A N 1
ATOM 861 C CA . PHE A 1 106 ? -0.990 6.494 -15.124 1.00 95.38 106 PHE A CA 1
ATOM 862 C C . PHE A 1 106 ? -1.749 6.768 -16.426 1.00 95.38 106 PHE A C 1
ATOM 864 O O . PHE A 1 106 ? -2.796 6.167 -16.649 1.00 95.38 106 PHE A O 1
ATOM 871 N N . LEU A 1 107 ? -1.199 7.599 -17.318 1.00 95.12 107 LEU A N 1
ATOM 872 C CA . LEU A 1 107 ? -1.772 7.815 -18.653 1.00 95.12 107 LEU A CA 1
ATOM 873 C C . LEU A 1 107 ? -1.693 6.562 -19.539 1.00 95.12 107 LEU A C 1
ATOM 875 O O . LEU A 1 107 ? -2.577 6.325 -20.355 1.00 95.12 107 LEU A O 1
ATOM 879 N N . GLY A 1 108 ? -0.630 5.772 -19.385 1.00 95.88 108 GLY A N 1
ATOM 880 C CA . GLY A 1 108 ? -0.332 4.615 -20.224 1.00 95.88 108 GLY A CA 1
ATOM 881 C C . GLY A 1 108 ? -0.896 3.277 -19.755 1.00 95.88 108 GLY A C 1
ATOM 882 O O . GLY A 1 108 ? -0.796 2.298 -20.493 1.00 95.88 108 GLY A O 1
ATOM 883 N N . CYS A 1 109 ? -1.450 3.214 -18.541 1.00 97.06 109 CYS A N 1
ATOM 884 C CA . CYS A 1 109 ? -1.947 1.983 -17.915 1.00 97.06 109 CYS A CA 1
ATOM 885 C C . CYS A 1 109 ? -3.425 2.138 -17.495 1.00 97.06 109 CYS A C 1
ATOM 887 O O . CYS A 1 109 ? -3.730 2.161 -16.298 1.00 97.06 109 CYS A O 1
ATOM 889 N N . PRO A 1 110 ? -4.366 2.252 -18.450 1.00 96.38 110 PRO A N 1
ATOM 890 C CA . PRO A 1 110 ? -5.774 2.534 -18.162 1.00 96.38 110 PRO A CA 1
ATOM 891 C C . PRO A 1 110 ? -6.478 1.429 -17.360 1.00 96.38 110 PRO A C 1
ATOM 893 O O . PRO A 1 110 ? -7.470 1.709 -16.691 1.00 96.38 110 PRO A O 1
ATOM 896 N N . CYS A 1 111 ? -5.972 0.192 -17.375 1.00 97.88 111 CYS A N 1
ATOM 897 C CA . CYS A 1 111 ? -6.537 -0.952 -16.648 1.00 97.88 111 CYS A CA 1
ATOM 898 C C . CYS A 1 111 ? -5.803 -1.302 -15.339 1.00 97.88 111 CYS A C 1
ATOM 900 O O . CYS A 1 111 ? -6.058 -2.368 -14.783 1.00 97.88 111 CYS A O 1
ATOM 902 N N . LEU A 1 112 ? -4.896 -0.448 -14.848 1.00 98.44 112 LEU A N 1
ATOM 903 C CA . LEU A 1 112 ? -4.059 -0.747 -13.684 1.00 98.44 112 LEU A CA 1
ATOM 904 C C . LEU A 1 112 ? -4.882 -0.812 -12.395 1.00 98.44 112 LEU A C 1
ATOM 906 O O . LEU A 1 112 ? -5.317 0.214 -11.899 1.00 98.44 112 LEU A O 1
ATOM 910 N N . GLU A 1 113 ? -5.035 -2.001 -11.815 1.00 98.56 113 GLU A N 1
ATOM 911 C CA . GLU A 1 113 ? -5.801 -2.253 -10.586 1.00 98.56 113 GLU A CA 1
ATOM 912 C C . GLU A 1 113 ? -4.909 -2.245 -9.326 1.00 98.56 113 GLU A C 1
ATOM 914 O O . GLU A 1 113 ? -5.349 -1.807 -8.259 1.00 98.56 113 GLU A O 1
ATOM 919 N N . PHE A 1 114 ? -3.648 -2.681 -9.451 1.00 98.75 114 PHE A N 1
ATOM 920 C CA . PHE A 1 114 ? -2.681 -2.810 -8.354 1.00 98.75 114 PHE A CA 1
ATOM 921 C C . PHE A 1 114 ? -1.326 -2.177 -8.694 1.00 98.75 114 PHE A C 1
ATOM 923 O O . PHE A 1 114 ? -0.727 -2.491 -9.728 1.00 98.75 114 PHE A O 1
ATOM 930 N N . LEU A 1 115 ? -0.800 -1.353 -7.783 1.00 98.56 115 LEU A N 1
ATOM 931 C CA . LEU A 1 115 ? 0.520 -0.734 -7.893 1.00 98.56 115 LEU A CA 1
ATOM 932 C C . LEU A 1 115 ? 1.322 -0.904 -6.599 1.00 98.56 115 LEU A C 1
ATOM 934 O O . LEU A 1 115 ? 0.887 -0.477 -5.532 1.00 98.56 115 LEU A O 1
ATOM 938 N N . LYS A 1 116 ? 2.526 -1.476 -6.700 1.00 98.31 116 LYS A N 1
ATOM 939 C CA . LYS A 1 116 ? 3.480 -1.587 -5.591 1.00 98.31 116 LYS A CA 1
ATOM 940 C C . LYS A 1 116 ? 4.792 -0.872 -5.897 1.00 98.31 116 LYS A C 1
ATOM 942 O O . LYS A 1 116 ? 5.452 -1.184 -6.886 1.00 98.31 116 LYS A O 1
ATOM 947 N N . PHE A 1 117 ? 5.206 -0.010 -4.976 1.00 96.62 117 PHE A N 1
ATOM 948 C CA . PHE A 1 117 ? 6.548 0.548 -4.871 1.00 96.62 117 PHE A CA 1
ATOM 949 C C . PHE A 1 117 ? 7.252 -0.044 -3.653 1.00 96.62 117 PHE A C 1
ATOM 951 O O . PHE A 1 117 ? 6.803 0.138 -2.527 1.00 96.62 117 PHE A O 1
ATOM 958 N N . GLN A 1 118 ? 8.369 -0.727 -3.862 1.00 95.00 118 GLN A N 1
ATOM 959 C CA . GLN A 1 118 ? 9.230 -1.249 -2.808 1.00 95.00 118 GLN A CA 1
ATOM 960 C C . GLN A 1 118 ? 10.620 -0.643 -2.975 1.00 95.00 118 GLN A C 1
ATOM 962 O O . GLN A 1 118 ? 11.190 -0.679 -4.057 1.00 95.00 118 GLN A O 1
ATOM 967 N N . SER A 1 119 ? 11.157 -0.013 -1.935 1.00 91.38 119 SER A N 1
ATOM 968 C CA . SER A 1 119 ? 12.481 0.627 -1.960 1.00 91.38 119 SER A CA 1
ATOM 969 C C . SER A 1 119 ? 12.712 1.542 -3.182 1.00 91.38 119 SER A C 1
ATOM 971 O O . SER A 1 119 ? 13.829 1.625 -3.681 1.00 91.38 119 SER A O 1
ATOM 973 N N . CYS A 1 120 ? 11.656 2.180 -3.701 1.00 91.31 120 CYS A N 1
ATOM 974 C CA . CYS A 1 120 ? 11.733 3.065 -4.866 1.00 91.31 120 CYS A CA 1
ATOM 975 C C . CYS A 1 120 ? 12.021 4.510 -4.437 1.00 91.31 120 CYS A C 1
ATOM 977 O O . CYS A 1 120 ? 11.570 4.949 -3.374 1.00 91.31 120 CYS A O 1
ATOM 979 N N . ASP A 1 121 ? 12.741 5.244 -5.281 1.00 86.06 121 ASP A N 1
ATOM 980 C CA . ASP A 1 121 ? 13.147 6.634 -5.066 1.00 86.06 121 ASP A CA 1
ATOM 981 C C . ASP A 1 121 ? 12.839 7.521 -6.291 1.00 86.06 121 ASP A C 1
ATOM 983 O O . ASP A 1 121 ? 12.376 7.039 -7.326 1.00 86.06 121 ASP A O 1
ATOM 987 N N . GLY A 1 122 ? 13.057 8.834 -6.148 1.00 88.38 122 GLY A N 1
ATOM 988 C CA . GLY A 1 122 ? 12.884 9.821 -7.225 1.00 88.38 122 GLY A CA 1
ATOM 989 C C . GLY A 1 122 ? 11.586 10.638 -7.189 1.00 88.38 122 GLY A C 1
ATOM 990 O O . GLY A 1 122 ? 11.440 11.564 -7.982 1.00 88.38 122 GLY A O 1
ATOM 991 N N . PHE A 1 123 ? 10.682 10.367 -6.241 1.00 91.19 123 PHE A N 1
ATOM 992 C CA . PHE A 1 123 ? 9.435 11.118 -6.073 1.00 91.19 123 PHE A CA 1
ATOM 993 C C . PHE A 1 123 ? 9.102 11.393 -4.604 1.00 91.19 123 PHE A C 1
ATOM 995 O O . PHE A 1 123 ? 9.393 10.587 -3.704 1.00 91.19 123 PHE A O 1
ATOM 1002 N N . THR A 1 124 ? 8.453 12.534 -4.383 1.00 91.62 124 THR A N 1
ATOM 1003 C CA . THR A 1 124 ? 7.931 12.973 -3.080 1.00 91.62 124 THR A CA 1
ATOM 1004 C C . THR A 1 124 ? 6.432 13.235 -3.155 1.00 91.62 124 THR A C 1
ATOM 1006 O O . THR A 1 124 ? 5.764 13.200 -2.126 1.00 91.62 124 THR A O 1
ATOM 1009 N N . ARG A 1 125 ? 5.874 13.395 -4.359 1.00 93.75 125 ARG A N 1
ATOM 1010 C CA . ARG A 1 125 ? 4.439 13.496 -4.595 1.00 93.75 125 ARG A CA 1
ATOM 1011 C C . ARG A 1 125 ? 3.936 12.388 -5.513 1.00 93.75 125 ARG A C 1
ATOM 1013 O O . ARG A 1 125 ? 4.525 12.083 -6.546 1.00 93.75 125 ARG A O 1
ATOM 1020 N N . LEU A 1 126 ? 2.802 11.808 -5.140 1.00 95.44 126 LEU A N 1
ATOM 1021 C CA . LEU A 1 126 ? 2.085 10.803 -5.908 1.00 95.44 126 LEU A CA 1
ATOM 1022 C C . LEU A 1 126 ? 0.647 11.277 -6.145 1.00 95.44 126 LEU A C 1
ATOM 1024 O O . LEU A 1 126 ? -0.245 11.033 -5.333 1.00 95.44 126 LEU A O 1
ATOM 1028 N N . ASP A 1 127 ? 0.442 11.968 -7.267 1.00 95.12 127 ASP A N 1
ATOM 1029 C CA . ASP A 1 127 ? -0.880 12.357 -7.769 1.00 95.12 127 ASP A CA 1
ATOM 1030 C C . ASP A 1 127 ? -1.431 11.243 -8.673 1.00 95.12 127 ASP A C 1
ATOM 1032 O O . ASP A 1 127 ? -1.071 11.116 -9.847 1.00 95.12 127 ASP A O 1
ATOM 1036 N N . VAL A 1 128 ? -2.254 10.372 -8.095 1.00 93.62 128 VAL A N 1
ATOM 1037 C CA . VAL A 1 128 ? -2.789 9.185 -8.762 1.00 93.62 128 VAL A CA 1
ATOM 1038 C C . VAL A 1 128 ? -3.974 9.573 -9.639 1.00 93.62 128 VAL A C 1
ATOM 1040 O O . VAL A 1 128 ? -5.125 9.620 -9.201 1.00 93.62 128 VAL A O 1
ATOM 1043 N N . ARG A 1 129 ? -3.689 9.769 -10.925 1.00 89.81 129 ARG A N 1
ATOM 1044 C CA . ARG A 1 129 ? -4.686 10.041 -11.970 1.00 89.81 129 ARG A CA 1
ATOM 1045 C C . ARG A 1 129 ? -5.100 8.758 -12.682 1.00 89.81 129 ARG A C 1
ATOM 1047 O O . ARG A 1 129 ? -4.846 8.592 -13.870 1.00 89.81 129 ARG A O 1
ATOM 1054 N N . SER A 1 130 ? -5.691 7.830 -11.935 1.00 93.00 130 SER A N 1
ATOM 1055 C CA . SER A 1 130 ? -6.159 6.547 -12.465 1.00 93.00 130 SER A CA 1
ATOM 1056 C C . SER A 1 130 ? -7.593 6.262 -12.035 1.00 93.00 130 SER A C 1
ATOM 1058 O O . SER A 1 130 ? -7.946 6.389 -10.862 1.00 93.00 130 SER A O 1
ATOM 1060 N N . ASP A 1 131 ? -8.407 5.829 -12.996 1.00 94.06 131 ASP A N 1
ATOM 1061 C CA . ASP A 1 131 ? -9.793 5.414 -12.767 1.00 94.06 131 ASP A CA 1
ATOM 1062 C C . ASP A 1 131 ? -9.913 3.936 -12.376 1.00 94.06 131 ASP A C 1
ATOM 1064 O O . ASP A 1 131 ? -10.926 3.510 -11.807 1.00 94.06 131 ASP A O 1
ATOM 1068 N N . SER A 1 132 ? -8.882 3.143 -12.659 1.00 97.00 132 SER A N 1
ATOM 1069 C CA . SER A 1 132 ? -8.836 1.696 -12.444 1.00 97.00 132 SER A CA 1
ATOM 1070 C C . SER A 1 132 ? -8.065 1.294 -11.195 1.00 97.00 132 SER A C 1
ATOM 1072 O O . SER A 1 132 ? -8.361 0.229 -10.655 1.00 97.00 132 SER A O 1
ATOM 1074 N N . LEU A 1 133 ? -7.163 2.139 -10.678 1.00 98.25 133 LEU A N 1
ATOM 1075 C CA . LEU A 1 133 ? -6.357 1.777 -9.513 1.00 98.25 133 LEU A CA 1
ATOM 1076 C C . LEU A 1 133 ? -7.244 1.576 -8.285 1.00 98.25 133 LEU A C 1
ATOM 1078 O O . LEU A 1 133 ? -8.075 2.419 -7.943 1.00 98.25 133 LEU A O 1
ATOM 1082 N N . ARG A 1 134 ? -7.088 0.421 -7.636 1.00 97.69 134 ARG A N 1
ATOM 1083 C CA . ARG A 1 134 ? -7.821 0.048 -6.421 1.00 97.69 134 ARG A CA 1
ATOM 1084 C C . ARG A 1 134 ? -6.894 -0.094 -5.235 1.00 97.69 134 ARG A C 1
ATOM 1086 O O . ARG A 1 134 ? -7.280 0.306 -4.140 1.00 97.69 134 ARG A O 1
ATOM 1093 N N . GLU A 1 135 ? -5.692 -0.617 -5.454 1.00 98.50 135 GLU A N 1
ATOM 1094 C CA . GLU A 1 135 ? -4.735 -0.896 -4.391 1.00 98.50 135 GLU A CA 1
ATOM 1095 C C . GLU A 1 135 ? -3.352 -0.310 -4.681 1.00 98.50 135 GLU A C 1
ATOM 1097 O O . GLU A 1 135 ? -2.766 -0.532 -5.742 1.00 98.50 135 GLU A O 1
ATOM 1102 N N . LEU A 1 136 ? -2.834 0.425 -3.696 1.00 98.38 136 LEU A N 1
ATOM 1103 C CA . LEU A 1 136 ? -1.516 1.042 -3.714 1.00 98.38 136 LEU A CA 1
ATOM 1104 C C . LEU A 1 136 ? -0.710 0.570 -2.504 1.00 98.38 136 LEU A C 1
ATOM 1106 O O . LEU A 1 136 ? -1.143 0.712 -1.359 1.00 98.38 136 LEU A O 1
ATOM 1110 N N . VAL A 1 137 ? 0.489 0.057 -2.763 1.00 97.88 137 VAL A N 1
ATOM 1111 C CA . VAL A 1 137 ? 1.437 -0.395 -1.745 1.00 97.88 137 VAL A CA 1
ATOM 1112 C C . VAL A 1 137 ? 2.734 0.400 -1.865 1.00 97.88 137 VAL A C 1
ATOM 1114 O O . VAL A 1 137 ? 3.327 0.459 -2.939 1.00 97.88 137 VAL A O 1
ATOM 1117 N N . ILE A 1 138 ? 3.197 0.990 -0.766 1.00 95.50 138 ILE A N 1
ATOM 1118 C CA . ILE A 1 138 ? 4.457 1.734 -0.691 1.00 95.50 138 ILE A CA 1
ATOM 1119 C C . ILE A 1 138 ? 5.276 1.202 0.481 1.00 95.50 138 ILE A C 1
ATOM 1121 O O . ILE A 1 138 ? 4.874 1.323 1.633 1.00 95.50 138 ILE A O 1
ATOM 1125 N N . GLU A 1 139 ? 6.447 0.642 0.198 1.00 93.50 139 GLU A N 1
ATOM 1126 C CA . GLU A 1 139 ? 7.358 0.077 1.193 1.00 93.50 139 GLU A CA 1
ATOM 1127 C C . GLU A 1 139 ? 8.731 0.754 1.081 1.00 93.50 139 GLU A C 1
ATOM 1129 O O . GLU A 1 139 ? 9.332 0.755 0.006 1.00 93.50 139 GLU A O 1
ATOM 1134 N N . ARG A 1 140 ? 9.256 1.331 2.170 1.00 87.00 140 ARG A N 1
ATOM 1135 C CA . ARG A 1 140 ? 10.579 1.984 2.194 1.00 87.00 140 ARG A CA 1
ATOM 1136 C C . ARG A 1 140 ? 11.473 1.394 3.282 1.00 87.00 140 ARG A C 1
ATOM 1138 O O . ARG A 1 140 ? 11.177 1.481 4.470 1.00 87.00 140 ARG A O 1
ATOM 1145 N N . ASN A 1 141 ? 12.614 0.830 2.889 1.00 72.25 141 ASN A N 1
ATOM 1146 C CA . ASN A 1 141 ? 13.475 0.111 3.829 1.00 72.25 141 ASN A CA 1
ATOM 1147 C C . ASN A 1 141 ? 14.645 0.944 4.390 1.00 72.25 141 ASN A C 1
ATOM 1149 O O . ASN A 1 141 ? 14.945 0.765 5.567 1.00 72.25 141 ASN A O 1
ATOM 1153 N N . TYR A 1 142 ? 15.226 1.902 3.649 1.00 61.00 142 TYR A N 1
ATOM 1154 C CA . TYR A 1 142 ? 16.556 2.451 4.003 1.00 61.00 142 TYR A CA 1
ATOM 1155 C C . TYR A 1 142 ? 16.768 3.967 3.840 1.00 61.00 142 TYR A C 1
ATOM 1157 O O . TYR A 1 142 ? 17.896 4.425 3.992 1.00 61.00 142 TYR A O 1
ATOM 1165 N N . HIS A 1 143 ? 15.735 4.759 3.540 1.00 58.59 143 HIS A N 1
ATOM 1166 C CA . HIS A 1 143 ? 15.928 6.185 3.250 1.00 58.59 143 HIS A CA 1
ATOM 1167 C C . HIS A 1 143 ? 15.086 7.082 4.148 1.00 58.59 143 HIS A C 1
ATOM 1169 O O . HIS A 1 143 ? 13.859 7.106 4.041 1.00 58.59 143 HIS A O 1
ATOM 1175 N N . GLU A 1 144 ? 15.765 7.851 4.997 1.00 59.81 144 GLU A N 1
ATOM 1176 C CA . GLU A 1 144 ? 15.204 9.080 5.538 1.00 59.81 144 GLU A CA 1
ATOM 1177 C C . GLU A 1 144 ? 15.046 10.079 4.396 1.00 59.81 144 GLU A C 1
ATOM 1179 O O . GLU A 1 144 ? 16.006 10.442 3.717 1.00 59.81 144 GLU A O 1
ATOM 1184 N N . MET A 1 145 ? 13.808 10.495 4.152 1.00 64.75 145 MET A N 1
ATOM 1185 C CA . MET A 1 145 ? 13.525 11.555 3.198 1.00 64.75 145 MET A CA 1
ATOM 1186 C C . MET A 1 145 ? 13.655 12.913 3.885 1.00 64.75 145 MET A C 1
ATOM 1188 O O . MET A 1 145 ? 13.154 13.108 4.991 1.00 64.75 145 MET A O 1
ATOM 1192 N N . SER A 1 146 ? 14.252 13.884 3.196 1.00 71.38 146 SER A N 1
ATOM 1193 C CA . SER A 1 146 ? 14.201 15.290 3.618 1.00 71.38 146 SER A CA 1
ATOM 1194 C C . SER A 1 146 ? 12.796 15.890 3.491 1.00 71.38 146 SER A C 1
ATOM 1196 O O . SER A 1 146 ? 12.501 16.923 4.082 1.00 71.38 146 SER A O 1
ATOM 1198 N N . THR A 1 147 ? 11.927 15.253 2.702 1.00 83.31 147 THR A N 1
ATOM 1199 C CA . THR A 1 147 ? 10.597 15.745 2.339 1.00 83.31 147 THR A CA 1
ATOM 1200 C C . THR A 1 147 ? 9.537 14.662 2.563 1.00 83.31 147 THR A C 1
ATOM 1202 O O . THR A 1 147 ? 9.765 13.500 2.211 1.00 83.31 147 THR A O 1
ATOM 1205 N N . PRO A 1 148 ? 8.375 15.007 3.149 1.00 87.69 148 PRO A N 1
ATOM 1206 C CA . PRO A 1 148 ? 7.262 14.074 3.290 1.00 87.69 148 PRO A CA 1
ATOM 1207 C C . PRO A 1 148 ? 6.739 13.579 1.939 1.00 87.69 148 PRO A C 1
ATOM 1209 O O . PRO A 1 148 ? 6.691 14.332 0.969 1.00 87.69 148 PRO A O 1
ATOM 1212 N N . LEU A 1 149 ? 6.296 12.325 1.912 1.00 91.38 149 LEU A N 1
ATOM 1213 C CA . LEU A 1 149 ? 5.565 11.723 0.810 1.00 91.38 149 LEU A CA 1
ATOM 1214 C C . LEU A 1 149 ? 4.107 12.197 0.830 1.00 91.38 149 LEU A C 1
ATOM 1216 O O . LEU A 1 149 ? 3.360 11.880 1.757 1.00 91.38 149 LEU A O 1
ATOM 1220 N N . GLU A 1 150 ? 3.697 12.917 -0.207 1.00 94.44 150 GLU A N 1
ATOM 1221 C CA . GLU A 1 150 ? 2.313 13.336 -0.425 1.00 94.44 150 GLU A CA 1
ATOM 1222 C C . GLU A 1 150 ? 1.598 12.370 -1.376 1.00 94.44 150 GLU A C 1
ATOM 1224 O O . GLU A 1 150 ? 2.089 12.097 -2.471 1.00 94.44 150 GLU A O 1
ATOM 1229 N N . ILE A 1 151 ? 0.429 11.865 -0.978 1.00 95.31 151 ILE A N 1
ATOM 1230 C CA . ILE A 1 151 ? -0.403 10.962 -1.781 1.00 95.31 151 ILE A CA 1
ATOM 1231 C C . ILE A 1 151 ? -1.787 11.586 -1.967 1.00 95.31 151 ILE A C 1
ATOM 1233 O O . ILE A 1 151 ? -2.492 11.866 -0.996 1.00 95.31 151 ILE A O 1
ATOM 1237 N N . SER A 1 152 ? -2.177 11.745 -3.230 1.00 95.62 152 SER A N 1
ATOM 1238 C CA . SER A 1 152 ? -3.506 12.179 -3.661 1.00 95.62 152 SER A CA 1
ATOM 1239 C C . SER A 1 152 ? -4.088 11.111 -4.579 1.00 95.62 152 SER A C 1
ATOM 1241 O O . SER A 1 152 ? -3.496 10.781 -5.605 1.00 95.62 152 SER A O 1
ATOM 1243 N N . SER A 1 153 ? -5.220 10.523 -4.207 1.00 94.50 153 SER A N 1
ATOM 1244 C CA . SER A 1 153 ? -5.952 9.560 -5.022 1.00 94.50 153 SER A CA 1
ATOM 1245 C C . SER A 1 153 ? -7.439 9.496 -4.635 1.00 94.50 153 SER A C 1
ATOM 1247 O O . SER A 1 153 ? -7.818 8.693 -3.775 1.00 94.50 153 SER A O 1
ATOM 1249 N N . PRO A 1 154 ? -8.319 10.273 -5.295 1.00 93.31 154 PRO A N 1
ATOM 1250 C CA . PRO A 1 154 ? -9.743 10.314 -4.953 1.00 93.31 154 PRO A CA 1
ATOM 1251 C C . PRO A 1 154 ? -10.465 8.978 -5.130 1.00 93.31 154 PRO A C 1
ATOM 1253 O O . PRO A 1 154 ? -11.517 8.776 -4.535 1.00 93.31 154 PRO A O 1
ATOM 1256 N N . LYS A 1 155 ? -9.936 8.065 -5.958 1.00 95.19 155 LYS A N 1
ATOM 1257 C CA . LYS A 1 155 ? -10.581 6.794 -6.343 1.00 95.19 155 LYS A CA 1
ATOM 1258 C C . LYS A 1 155 ? -9.928 5.546 -5.736 1.00 95.19 155 LYS A C 1
ATOM 1260 O O . LYS A 1 155 ? -10.433 4.442 -5.941 1.00 95.19 155 LYS A O 1
ATOM 1265 N N . LEU A 1 156 ? -8.826 5.699 -4.997 1.00 96.25 156 LEU A N 1
ATOM 1266 C CA . LEU A 1 156 ? -8.134 4.576 -4.367 1.00 96.25 156 LEU A CA 1
ATOM 1267 C C . LEU A 1 156 ? -8.989 3.968 -3.256 1.00 96.25 156 LEU A C 1
ATOM 1269 O O . LEU A 1 156 ? -9.530 4.695 -2.433 1.00 96.25 156 LEU A O 1
ATOM 1273 N N . GLN A 1 157 ? -9.061 2.638 -3.200 1.00 95.56 157 GLN A N 1
ATOM 1274 C CA . GLN A 1 157 ? -9.854 1.919 -2.199 1.00 95.56 157 GLN A CA 1
ATOM 1275 C C . GLN A 1 157 ? -8.983 1.358 -1.074 1.00 95.56 157 GLN A C 1
ATOM 1277 O O . GLN A 1 157 ? -9.378 1.395 0.095 1.00 95.56 157 GLN A O 1
ATOM 1282 N N . HIS A 1 158 ? -7.792 0.858 -1.409 1.00 96.94 158 HIS A N 1
ATOM 1283 C CA . HIS A 1 158 ? -6.877 0.201 -0.484 1.00 96.94 158 HIS A CA 1
ATOM 1284 C C . HIS A 1 158 ? -5.486 0.842 -0.520 1.00 96.94 158 HIS A C 1
ATOM 1286 O O . HIS A 1 158 ? -4.868 0.960 -1.578 1.00 96.94 158 HIS A O 1
ATOM 1292 N N . LEU A 1 159 ? -4.968 1.198 0.654 1.00 96.50 159 LEU A N 1
ATOM 1293 C CA . LEU A 1 159 ? -3.636 1.778 0.817 1.00 96.50 159 LEU A CA 1
ATOM 1294 C C . LEU A 1 159 ? -2.820 0.956 1.812 1.00 96.50 159 LEU A C 1
ATOM 1296 O O . LEU A 1 159 ? -3.289 0.666 2.912 1.00 96.50 159 LEU A O 1
ATOM 1300 N N . HIS A 1 160 ? -1.585 0.617 1.451 1.00 95.94 160 HIS A N 1
ATOM 1301 C CA . HIS A 1 160 ? -0.625 -0.032 2.335 1.00 95.94 160 HIS A CA 1
ATOM 1302 C C . HIS A 1 160 ? 0.685 0.756 2.354 1.00 95.94 160 HIS A C 1
ATOM 1304 O O . HIS A 1 160 ? 1.335 0.899 1.324 1.00 95.94 160 HIS A O 1
ATOM 1310 N N . ILE A 1 161 ? 1.086 1.251 3.522 1.00 92.56 161 ILE A N 1
ATOM 1311 C CA . ILE A 1 161 ? 2.353 1.958 3.720 1.00 92.56 161 ILE A CA 1
ATOM 1312 C C . ILE A 1 161 ? 3.202 1.173 4.713 1.00 92.56 161 ILE A C 1
ATOM 1314 O O . ILE A 1 161 ? 2.718 0.819 5.785 1.00 92.56 161 ILE A O 1
ATOM 1318 N N . VAL A 1 162 ? 4.463 0.908 4.372 1.00 90.25 162 VAL A N 1
ATOM 1319 C CA . VAL A 1 162 ? 5.412 0.163 5.208 1.00 90.25 162 VAL A CA 1
ATOM 1320 C C . VAL A 1 162 ? 6.753 0.874 5.273 1.00 90.25 162 VAL A C 1
ATOM 1322 O O . VAL A 1 162 ? 7.303 1.294 4.258 1.00 90.25 162 VAL A O 1
ATOM 1325 N N . GLY A 1 163 ? 7.326 0.955 6.468 1.00 84.69 163 GLY A N 1
ATOM 1326 C CA . GLY A 1 163 ? 8.710 1.372 6.661 1.00 84.69 163 GLY A CA 1
ATOM 1327 C C . GLY A 1 163 ? 8.964 2.874 6.489 1.00 84.69 163 GLY A C 1
ATOM 1328 O O . GLY A 1 163 ? 10.124 3.282 6.447 1.00 84.69 163 GLY A O 1
ATOM 1329 N N . ILE A 1 164 ? 7.909 3.689 6.400 1.00 83.38 164 ILE A N 1
ATOM 1330 C CA . ILE A 1 164 ? 7.978 5.159 6.366 1.00 83.38 164 ILE A CA 1
ATOM 1331 C C . ILE A 1 164 ? 7.728 5.699 7.779 1.00 83.38 164 ILE A C 1
ATOM 1333 O O . ILE A 1 164 ? 6.960 5.099 8.538 1.00 83.38 164 ILE A O 1
ATOM 1337 N N . ARG A 1 165 ? 8.381 6.807 8.146 1.00 79.69 165 ARG A N 1
ATOM 1338 C CA . ARG A 1 165 ? 8.067 7.523 9.388 1.00 79.69 165 ARG A CA 1
ATOM 1339 C C . ARG A 1 165 ? 6.706 8.204 9.286 1.00 79.69 165 ARG A C 1
ATOM 1341 O O . ARG A 1 165 ? 6.276 8.592 8.200 1.00 79.69 165 ARG A O 1
ATOM 1348 N N . LEU A 1 166 ? 6.026 8.353 10.413 1.00 76.56 166 LEU A N 1
ATOM 1349 C CA . LEU A 1 166 ? 4.654 8.848 10.441 1.00 76.56 166 LEU A CA 1
ATOM 1350 C C . LEU A 1 166 ? 4.541 10.284 9.900 1.00 76.56 166 LEU A C 1
ATOM 1352 O O . LEU A 1 166 ? 3.691 10.576 9.063 1.00 76.56 166 LEU A O 1
ATOM 1356 N N . GLU A 1 167 ? 5.443 11.160 10.327 1.00 75.81 167 GLU A N 1
ATOM 1357 C CA . GLU A 1 167 ? 5.534 12.569 9.930 1.00 75.81 167 GLU A CA 1
ATOM 1358 C C . GLU A 1 167 ? 5.907 12.767 8.452 1.00 75.81 167 GLU A C 1
ATOM 1360 O O . GLU A 1 167 ? 5.741 13.852 7.890 1.00 75.81 167 GLU A O 1
ATOM 1365 N N . GLN A 1 168 ? 6.373 11.702 7.796 1.00 82.88 168 GLN A N 1
ATOM 1366 C CA . GLN A 1 168 ? 6.740 11.696 6.385 1.00 82.88 168 GLN A CA 1
ATOM 1367 C C . GLN A 1 168 ? 5.594 11.243 5.475 1.00 82.88 168 GLN A C 1
ATOM 1369 O O . GLN A 1 168 ? 5.833 11.033 4.290 1.00 82.88 168 GLN A O 1
ATOM 1374 N N . VAL A 1 169 ? 4.365 11.092 5.978 1.00 87.19 169 VAL A N 1
ATOM 1375 C CA . VAL A 1 169 ? 3.200 10.726 5.161 1.00 87.19 169 VAL A CA 1
ATOM 1376 C C . VAL A 1 169 ? 2.151 11.829 5.216 1.00 87.19 169 VAL A C 1
ATOM 1378 O O . VAL A 1 169 ? 1.677 12.207 6.284 1.00 87.19 169 VAL A O 1
ATOM 1381 N N . ARG A 1 170 ? 1.749 12.324 4.045 1.00 90.62 170 ARG A N 1
ATOM 1382 C CA . ARG A 1 170 ? 0.651 13.279 3.878 1.00 90.62 170 ARG A CA 1
ATOM 1383 C C . ARG A 1 170 ? -0.368 12.706 2.906 1.00 90.62 170 ARG A C 1
ATOM 1385 O O . ARG A 1 170 ? -0.040 12.448 1.753 1.00 90.62 170 ARG A O 1
ATOM 1392 N N . LEU A 1 171 ? -1.599 12.522 3.366 1.00 92.25 171 LEU A N 1
ATOM 1393 C CA . LEU A 1 171 ? -2.726 12.157 2.509 1.00 92.25 171 LEU A CA 1
ATOM 1394 C C . LEU A 1 171 ? -3.576 13.410 2.291 1.00 92.25 171 LEU A C 1
ATOM 1396 O O . LEU A 1 171 ? -3.919 14.086 3.261 1.00 92.25 171 LEU A O 1
ATOM 1400 N N . THR A 1 172 ? -3.871 13.744 1.036 1.00 90.62 172 THR A N 1
ATOM 1401 C CA . THR A 1 172 ? -4.627 14.958 0.683 1.00 90.62 172 THR A CA 1
ATOM 1402 C C . THR A 1 172 ? -6.049 14.618 0.247 1.00 90.62 172 THR A C 1
ATOM 1404 O O . THR A 1 172 ? -6.971 14.750 1.046 1.00 90.62 172 THR A O 1
ATOM 1407 N N . ASP A 1 173 ? -6.246 14.134 -0.979 1.00 91.31 173 ASP A N 1
ATOM 1408 C CA . ASP A 1 173 ? -7.546 13.645 -1.455 1.00 91.31 173 ASP A CA 1
ATOM 1409 C C . ASP A 1 173 ? -7.537 12.118 -1.529 1.00 91.31 173 ASP A C 1
ATOM 1411 O O . ASP A 1 173 ? -7.058 11.536 -2.495 1.00 91.31 173 ASP A O 1
ATOM 1415 N N . VAL A 1 174 ? -8.038 11.460 -0.485 1.00 92.06 174 VAL A N 1
ATOM 1416 C CA . VAL A 1 174 ? -8.185 9.992 -0.412 1.00 92.06 174 VAL A CA 1
ATOM 1417 C C . VAL A 1 174 ? -9.638 9.599 -0.150 1.00 92.06 174 VAL A C 1
ATOM 1419 O O . VAL A 1 174 ? -9.938 8.692 0.625 1.00 92.06 174 VAL A O 1
ATOM 1422 N N . SER A 1 175 ? -10.559 10.321 -0.785 1.00 90.25 175 SER A N 1
ATOM 1423 C CA . SER A 1 175 ? -11.996 10.243 -0.515 1.00 90.25 175 SER A CA 1
ATOM 1424 C C . SER A 1 175 ? -12.620 8.859 -0.741 1.00 90.25 175 SER A C 1
ATOM 1426 O O . SER A 1 175 ? -13.549 8.509 -0.026 1.00 90.25 175 SER A O 1
ATOM 1428 N N . SER A 1 176 ? -12.117 8.009 -1.637 1.00 92.69 176 SER A N 1
ATOM 1429 C CA . SER A 1 176 ? -12.659 6.641 -1.806 1.00 92.69 176 SER A CA 1
ATOM 1430 C C . SER A 1 176 ? -11.996 5.570 -0.930 1.00 92.69 176 SER A C 1
ATOM 1432 O O . SER A 1 176 ? -12.313 4.385 -1.071 1.00 92.69 176 SER A O 1
ATOM 1434 N N . LEU A 1 177 ? -11.065 5.944 -0.047 1.00 93.56 177 LEU A N 1
ATOM 1435 C CA . LEU A 1 177 ? -10.272 4.975 0.703 1.00 93.56 177 LEU A CA 1
ATOM 1436 C C . LEU A 1 177 ? -11.139 4.262 1.748 1.00 93.56 177 LEU A C 1
ATOM 1438 O O . LEU A 1 177 ? -11.646 4.893 2.667 1.00 93.56 177 LEU A O 1
ATOM 1442 N N . VAL A 1 178 ? -11.272 2.935 1.637 1.00 92.38 178 VAL A N 1
ATOM 1443 C CA . VAL A 1 178 ? -12.083 2.098 2.547 1.00 92.38 178 VAL A CA 1
ATOM 1444 C C . VAL A 1 178 ? -11.235 1.257 3.499 1.00 92.38 178 VAL A C 1
ATOM 1446 O O . VAL A 1 178 ? -11.692 0.887 4.587 1.00 92.38 178 VAL A O 1
ATOM 1449 N N . LYS A 1 179 ? -9.994 0.945 3.104 1.00 93.00 179 LYS A N 1
ATOM 1450 C CA . LYS A 1 179 ? -9.050 0.154 3.897 1.00 93.00 179 LYS A CA 1
ATOM 1451 C C . LYS A 1 179 ? -7.661 0.774 3.852 1.00 93.00 179 LYS A C 1
ATOM 1453 O O . LYS A 1 179 ? -7.112 0.992 2.775 1.00 93.00 179 LYS A O 1
ATOM 1458 N N . ALA A 1 180 ? -7.063 0.954 5.020 1.00 93.31 180 ALA A N 1
ATOM 1459 C CA . ALA A 1 180 ? -5.680 1.391 5.143 1.00 93.31 180 ALA A CA 1
ATOM 1460 C C . ALA A 1 180 ? -4.889 0.419 6.020 1.00 93.31 180 ALA A C 1
ATOM 1462 O O . ALA A 1 180 ? -5.389 -0.079 7.029 1.00 93.31 180 ALA A O 1
ATOM 1463 N N . LYS A 1 181 ? -3.651 0.138 5.624 1.00 91.62 181 LYS A N 1
ATOM 1464 C CA . LYS A 1 181 ? -2.681 -0.623 6.404 1.00 91.62 181 LYS A CA 1
ATOM 1465 C C . LYS A 1 181 ? -1.405 0.194 6.533 1.00 91.62 181 LYS A C 1
ATOM 1467 O O . LYS A 1 181 ? -0.767 0.485 5.530 1.00 91.62 181 LYS A O 1
ATOM 1472 N N . LEU A 1 182 ? -1.024 0.556 7.748 1.00 89.00 182 LEU A N 1
ATOM 1473 C CA . LEU A 1 182 ? 0.129 1.405 8.020 1.00 89.00 182 LEU A CA 1
ATOM 1474 C C . LEU A 1 182 ? 1.077 0.661 8.958 1.00 89.00 182 LEU A C 1
ATOM 1476 O O . LEU A 1 182 ? 0.721 0.371 10.095 1.00 89.00 182 LEU A O 1
ATOM 1480 N N . LYS A 1 183 ? 2.276 0.348 8.472 1.00 86.50 183 LYS A N 1
ATOM 1481 C CA . LYS A 1 183 ? 3.384 -0.217 9.243 1.00 86.50 183 LYS A CA 1
ATOM 1482 C C . LYS A 1 183 ? 4.502 0.815 9.325 1.00 86.50 183 LYS A C 1
ATOM 1484 O O . LYS A 1 183 ? 5.336 0.893 8.422 1.00 86.50 183 LYS A O 1
ATOM 1489 N N . LEU A 1 184 ? 4.483 1.656 10.349 1.00 78.94 184 LEU A N 1
ATOM 1490 C CA . LEU A 1 184 ? 5.316 2.860 10.408 1.00 78.94 184 LEU A CA 1
ATOM 1491 C C . LEU A 1 184 ? 6.536 2.656 11.315 1.00 78.94 184 LEU A C 1
ATOM 1493 O O . LEU A 1 184 ? 6.481 1.900 12.285 1.00 78.94 184 LEU A O 1
ATOM 1497 N N . LYS A 1 185 ? 7.648 3.320 10.980 1.00 74.94 185 LYS A N 1
ATOM 1498 C CA . LYS A 1 185 ? 8.887 3.300 11.781 1.00 74.94 185 LYS A CA 1
ATOM 1499 C C . LYS A 1 185 ? 8.836 4.330 12.909 1.00 74.94 185 LYS A C 1
ATOM 1501 O O . LYS A 1 185 ? 8.277 5.406 12.711 1.00 74.94 185 LYS A O 1
ATOM 1506 N N . ALA A 1 186 ? 9.447 3.997 14.047 1.00 63.66 186 ALA A N 1
ATOM 1507 C CA . ALA A 1 186 ? 9.767 4.961 15.098 1.00 63.66 186 ALA A CA 1
ATOM 1508 C C . ALA A 1 186 ? 10.997 5.793 14.696 1.00 63.66 186 ALA A C 1
ATOM 1510 O O . ALA A 1 186 ? 11.865 5.292 13.973 1.00 63.66 186 ALA A O 1
ATOM 1511 N N . ASP A 1 187 ? 11.060 7.046 15.148 1.00 59.00 187 ASP A N 1
ATOM 1512 C CA . ASP A 1 187 ? 12.285 7.836 15.062 1.00 59.00 187 ASP A CA 1
ATOM 1513 C C . ASP A 1 187 ? 13.255 7.338 16.143 1.00 59.00 187 ASP A C 1
ATOM 1515 O O . ASP A 1 187 ? 12.951 7.379 17.331 1.00 59.00 187 ASP A O 1
ATOM 1519 N N . THR A 1 188 ? 14.401 6.793 15.735 1.00 54.41 188 THR A N 1
ATOM 1520 C CA . THR A 1 188 ? 15.439 6.330 16.670 1.00 54.41 188 THR A CA 1
ATOM 1521 C C . THR A 1 188 ? 16.394 7.453 17.082 1.00 54.41 188 THR A C 1
ATOM 1523 O O . THR A 1 188 ? 17.320 7.207 17.857 1.00 54.41 188 THR A O 1
ATOM 1526 N N . SER A 1 189 ? 16.208 8.666 16.547 1.00 54.09 189 SER A N 1
ATOM 1527 C CA . SER A 1 189 ? 17.020 9.844 16.838 1.00 54.09 189 SER A CA 1
ATOM 1528 C C . SER A 1 189 ? 16.262 10.821 17.749 1.00 54.09 189 SER A C 1
ATOM 1530 O O . SER A 1 189 ? 15.391 11.564 17.325 1.00 54.09 189 SER A O 1
ATOM 1532 N N . ASP A 1 190 ? 16.632 10.802 19.032 1.00 51.97 190 ASP A N 1
ATOM 1533 C CA . ASP A 1 190 ? 16.201 11.698 20.120 1.00 51.97 190 ASP A CA 1
ATOM 1534 C C . ASP A 1 190 ? 14.781 11.514 20.710 1.00 51.97 190 ASP A C 1
ATOM 1536 O O . ASP A 1 190 ? 13.783 12.122 20.327 1.00 51.97 190 ASP A O 1
ATOM 1540 N N . TYR A 1 191 ? 14.732 10.700 21.770 1.00 54.41 191 TYR A N 1
ATOM 1541 C CA . TYR A 1 191 ? 13.535 10.145 22.414 1.00 54.41 191 TYR A CA 1
ATOM 1542 C C . TYR A 1 191 ? 12.646 11.123 23.209 1.00 54.41 191 TYR A C 1
ATOM 1544 O O . TYR A 1 191 ? 11.611 10.696 23.720 1.00 54.41 191 TYR A O 1
ATOM 1552 N N . SER A 1 192 ? 13.010 12.398 23.387 1.00 55.06 192 SER A N 1
ATOM 1553 C CA . SER A 1 192 ? 12.290 13.277 24.334 1.00 55.06 192 SER A CA 1
ATOM 1554 C C . SER A 1 192 ? 11.722 14.576 23.773 1.00 55.06 192 SER A C 1
ATOM 1556 O O . SER A 1 192 ? 10.817 15.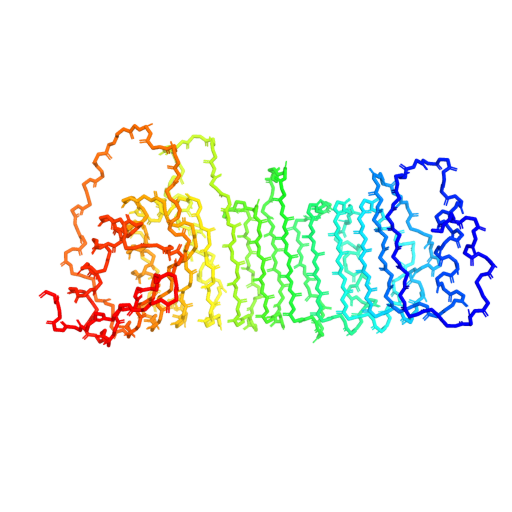123 24.395 1.00 55.06 192 SER A O 1
ATOM 1558 N N . SER A 1 193 ? 12.204 15.091 22.638 1.00 55.53 193 SER A N 1
ATOM 1559 C CA . SER A 1 193 ? 11.811 16.431 22.160 1.00 55.53 193 SER A CA 1
ATOM 1560 C C . SER A 1 193 ? 10.700 16.448 21.107 1.00 55.53 193 SER A C 1
ATOM 1562 O O . SER A 1 193 ? 10.128 17.508 20.879 1.00 55.53 193 SER A O 1
ATOM 1564 N N . PHE A 1 194 ? 10.361 15.309 20.490 1.00 54.16 194 PHE A N 1
ATOM 1565 C CA . PHE A 1 194 ? 9.434 15.268 19.344 1.00 54.16 194 PHE A CA 1
ATOM 1566 C C . PHE A 1 194 ? 8.113 14.525 19.600 1.00 54.16 194 PHE A C 1
ATOM 1568 O O . PHE A 1 194 ? 7.257 14.465 18.717 1.00 54.16 194 PHE A O 1
ATOM 1575 N N . LEU A 1 195 ? 7.900 13.976 20.802 1.00 58.56 195 LEU A N 1
ATOM 1576 C CA . LEU A 1 195 ? 6.740 13.122 21.111 1.00 58.56 195 LEU A CA 1
ATOM 1577 C C . LEU A 1 195 ? 5.388 13.813 20.840 1.00 58.56 195 LEU A C 1
ATOM 1579 O O . LEU A 1 195 ? 4.479 13.190 20.288 1.00 58.56 195 LEU A O 1
ATOM 1583 N N . GLU A 1 196 ? 5.258 15.102 21.162 1.00 60.28 196 GLU A N 1
ATOM 1584 C CA . GLU A 1 196 ? 4.039 15.881 20.895 1.00 60.28 196 GLU A CA 1
ATOM 1585 C C . GLU A 1 196 ? 3.789 16.078 19.388 1.00 60.28 196 GLU A C 1
ATOM 1587 O O . GLU A 1 196 ? 2.668 15.889 18.907 1.00 60.28 196 GLU A O 1
ATOM 1592 N N . GLU A 1 197 ? 4.834 16.388 18.615 1.00 66.38 197 GLU A N 1
ATOM 1593 C CA . GLU A 1 197 ? 4.737 16.586 17.165 1.00 66.38 197 GLU A CA 1
ATOM 1594 C C . GLU A 1 197 ? 4.370 15.282 16.440 1.00 66.38 197 GLU A C 1
ATOM 1596 O O . GLU A 1 197 ? 3.470 15.275 15.591 1.00 66.38 197 GLU A O 1
ATOM 1601 N N . HIS A 1 198 ? 4.988 14.156 16.818 1.00 66.12 198 HIS A N 1
ATOM 1602 C CA . HIS A 1 198 ? 4.638 12.835 16.281 1.00 66.12 198 HIS A CA 1
ATOM 1603 C C . HIS A 1 198 ? 3.173 12.478 16.562 1.00 66.12 198 HIS A C 1
ATOM 1605 O O . HIS A 1 198 ? 2.485 11.933 15.695 1.00 66.12 198 HIS A O 1
ATOM 1611 N N . SER A 1 199 ? 2.665 12.828 17.744 1.00 64.94 199 SER A N 1
ATOM 1612 C CA . SER A 1 199 ? 1.270 12.575 18.116 1.00 64.94 199 SER A CA 1
ATOM 1613 C C . SER A 1 199 ? 0.289 13.367 17.273 1.00 64.94 199 SER A C 1
ATOM 1615 O O . SER A 1 199 ? -0.678 12.812 16.747 1.00 64.94 199 SER A O 1
ATOM 1617 N N . LEU A 1 200 ? 0.553 14.662 17.096 1.00 70.50 200 LEU A N 1
ATOM 1618 C CA . LEU A 1 200 ? -0.295 15.526 16.290 1.00 70.50 200 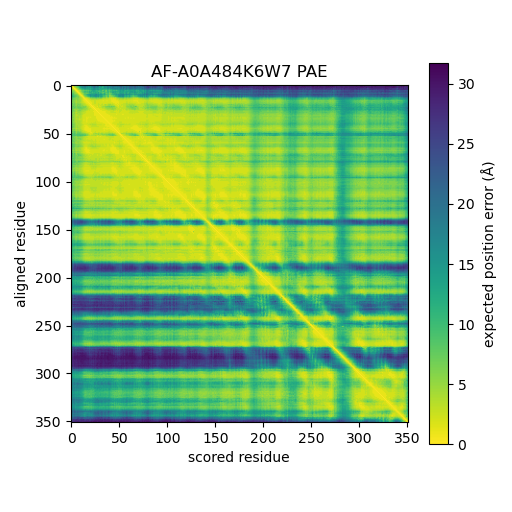LEU A CA 1
ATOM 1619 C C . LEU A 1 200 ? -0.296 15.084 14.823 1.00 70.50 200 LEU A C 1
ATOM 1621 O O . LEU A 1 200 ? -1.342 15.084 14.173 1.00 70.50 200 LEU A O 1
ATOM 1625 N N . ASN A 1 201 ? 0.861 14.679 14.299 1.00 74.88 201 ASN A N 1
ATOM 1626 C CA . ASN A 1 201 ? 0.962 14.137 12.948 1.00 74.88 201 ASN A CA 1
ATOM 1627 C C . ASN A 1 201 ? 0.183 12.822 12.813 1.00 74.88 201 ASN A C 1
ATOM 1629 O O . ASN A 1 201 ? -0.455 12.603 11.783 1.00 74.88 201 ASN A O 1
ATOM 1633 N N . CYS A 1 202 ? 0.166 11.981 13.855 1.00 74.00 202 CYS A N 1
ATOM 1634 C CA . CYS A 1 202 ? -0.617 10.747 13.865 1.00 74.00 202 CYS A CA 1
ATOM 1635 C C . CYS A 1 202 ? -2.106 11.064 13.764 1.00 74.00 202 CYS A C 1
ATOM 1637 O O . CYS A 1 202 ? -2.779 10.558 12.869 1.00 74.00 202 CYS A O 1
ATOM 1639 N N . ILE A 1 203 ? -2.600 11.975 14.606 1.00 73.50 203 ILE A N 1
ATOM 1640 C CA . ILE A 1 203 ? -3.999 12.411 14.580 1.00 73.50 203 ILE A CA 1
ATOM 1641 C C . ILE A 1 203 ? -4.353 12.997 13.211 1.00 73.50 203 ILE A C 1
ATOM 1643 O O . ILE A 1 203 ? -5.339 12.574 12.621 1.00 73.50 203 ILE A O 1
ATOM 1647 N N . LYS A 1 204 ? -3.526 13.889 12.650 1.00 79.12 204 LYS A N 1
ATOM 1648 C CA . LYS A 1 204 ? -3.749 14.459 11.307 1.00 79.12 204 LYS A CA 1
ATOM 1649 C C . LYS A 1 204 ? -3.835 13.382 10.224 1.00 79.12 204 LYS A C 1
ATOM 1651 O O . LYS A 1 204 ? -4.690 13.464 9.343 1.00 79.12 204 LYS A O 1
ATOM 1656 N N . LEU A 1 205 ? -2.970 12.370 10.287 1.00 82.62 205 LEU A N 1
ATOM 1657 C CA . LEU A 1 205 ? -3.002 11.248 9.354 1.00 82.62 205 LEU A CA 1
ATOM 1658 C C . LEU A 1 205 ? -4.298 10.440 9.511 1.00 82.62 205 LEU A C 1
ATOM 1660 O O . LEU A 1 205 ? -4.932 10.115 8.510 1.00 82.62 205 LEU A O 1
ATOM 1664 N N . LEU A 1 206 ? -4.735 10.163 10.741 1.00 80.12 206 LEU A N 1
ATOM 1665 C CA . LEU A 1 206 ? -6.003 9.474 11.003 1.00 80.12 206 LEU A CA 1
ATOM 1666 C C . LEU A 1 206 ? -7.212 10.301 10.529 1.00 80.12 206 LEU A C 1
ATOM 1668 O O . LEU A 1 206 ? -8.087 9.754 9.863 1.00 80.12 206 LEU A O 1
ATOM 1672 N N . GLU A 1 207 ? -7.234 11.609 10.799 1.00 79.81 207 GLU A N 1
ATOM 1673 C CA . GLU A 1 207 ? -8.291 12.537 10.363 1.00 79.81 207 GLU A CA 1
ATOM 1674 C C . GLU A 1 207 ? -8.378 12.649 8.831 1.00 79.81 207 GLU A C 1
ATOM 1676 O O . GLU A 1 207 ? -9.466 12.827 8.285 1.00 79.81 207 GLU A O 1
ATOM 1681 N N . SER A 1 208 ? -7.257 12.511 8.110 1.00 82.88 208 SER A N 1
ATOM 1682 C CA . SER A 1 208 ? -7.256 12.552 6.638 1.00 82.88 208 SER A CA 1
ATOM 1683 C C . SER A 1 208 ? -8.029 11.386 5.996 1.00 82.88 208 SER A C 1
ATOM 1685 O O . SER A 1 208 ? -8.577 11.521 4.899 1.00 82.88 208 SER A O 1
ATOM 1687 N N . MET A 1 209 ? -8.148 10.255 6.701 1.00 83.88 209 MET A N 1
ATOM 1688 C CA . MET A 1 209 ? -8.774 9.012 6.233 1.00 83.88 209 MET A CA 1
ATOM 1689 C C . MET A 1 209 ? -10.284 8.961 6.530 1.00 83.88 209 MET A C 1
ATOM 1691 O O . MET A 1 209 ? -10.808 7.982 7.059 1.00 83.88 209 MET A O 1
ATOM 1695 N N . HIS A 1 210 ? -10.998 10.022 6.166 1.00 78.75 210 HIS A N 1
ATOM 1696 C CA . HIS A 1 210 ? -12.391 10.292 6.541 1.00 78.75 210 HIS A CA 1
ATOM 1697 C C . HIS A 1 210 ? -13.458 9.309 6.020 1.00 78.75 210 HIS A C 1
ATOM 1699 O O . HIS A 1 210 ? -14.606 9.446 6.423 1.00 78.75 210 HIS A O 1
ATOM 1705 N N . ASN A 1 211 ? -13.117 8.338 5.162 1.00 80.31 211 ASN A N 1
ATOM 1706 C CA . ASN A 1 211 ? -14.032 7.290 4.668 1.00 80.31 211 ASN A CA 1
ATOM 1707 C C . ASN A 1 211 ? -13.535 5.855 4.932 1.00 80.31 211 ASN A C 1
ATOM 1709 O O . ASN A 1 211 ? -14.190 4.881 4.550 1.00 80.31 211 ASN A O 1
ATOM 1713 N N . VAL A 1 212 ? -12.390 5.697 5.605 1.00 80.31 212 VAL A N 1
ATOM 1714 C CA . VAL A 1 212 ? -11.835 4.368 5.887 1.00 80.31 212 VAL A CA 1
ATOM 1715 C C . VAL A 1 212 ? -12.692 3.673 6.937 1.00 80.31 212 VAL A C 1
ATOM 1717 O O . VAL A 1 212 ? -13.033 4.246 7.956 1.00 80.31 212 VAL A O 1
ATOM 1720 N N . ILE A 1 213 ? -13.024 2.404 6.722 1.00 83.19 213 ILE A N 1
ATOM 1721 C CA . ILE A 1 213 ? -13.827 1.619 7.675 1.00 83.19 213 ILE A CA 1
ATOM 1722 C C . ILE A 1 213 ? -12.919 0.676 8.471 1.00 83.19 213 ILE A C 1
ATOM 1724 O O . ILE A 1 213 ? -13.129 0.441 9.663 1.00 83.19 213 ILE A O 1
ATOM 1728 N N . LYS A 1 214 ? -11.891 0.134 7.804 1.00 88.12 214 LYS A N 1
ATOM 1729 C CA . LYS A 1 214 ? -10.953 -0.845 8.363 1.00 88.12 214 LYS A CA 1
ATOM 1730 C C . LYS A 1 214 ? -9.530 -0.304 8.322 1.00 88.12 214 LYS A C 1
ATOM 1732 O O . LYS A 1 214 ? -8.958 -0.154 7.241 1.00 88.12 214 LYS A O 1
ATOM 1737 N N . LEU A 1 215 ? -8.946 -0.092 9.495 1.00 89.00 215 LEU A N 1
ATOM 1738 C CA . LEU A 1 215 ? -7.573 0.368 9.652 1.00 89.00 215 LEU A CA 1
ATOM 1739 C C . LEU A 1 215 ? -6.718 -0.730 10.298 1.00 89.00 215 LEU A C 1
ATOM 1741 O O . LEU A 1 215 ? -7.062 -1.245 11.357 1.00 89.00 215 LEU A O 1
ATOM 1745 N N . GLU A 1 216 ? -5.604 -1.097 9.669 1.00 89.50 216 GLU A N 1
ATOM 1746 C CA . GLU A 1 216 ? -4.566 -1.947 10.261 1.00 89.50 216 GLU A CA 1
ATOM 1747 C C . GLU A 1 216 ? -3.336 -1.088 10.575 1.00 89.50 216 GLU A C 1
ATOM 1749 O O . GLU A 1 216 ? -2.705 -0.565 9.662 1.00 89.50 216 GLU A O 1
ATOM 1754 N N . LEU A 1 217 ? -3.001 -0.933 11.852 1.00 84.69 217 LEU A N 1
ATOM 1755 C CA . LEU A 1 217 ? -1.847 -0.185 12.336 1.00 84.69 217 LEU A CA 1
ATOM 1756 C C . LEU A 1 217 ? -0.811 -1.124 12.950 1.00 84.69 217 LEU A C 1
ATOM 1758 O O . LEU A 1 217 ? -1.107 -1.946 13.812 1.00 84.69 217 LEU A O 1
ATOM 1762 N N . GLU A 1 218 ? 0.431 -0.956 12.539 1.00 79.06 218 GLU A N 1
ATOM 1763 C CA . GLU A 1 218 ? 1.610 -1.509 13.188 1.00 79.06 218 GLU A CA 1
ATOM 1764 C C . GLU A 1 218 ? 2.531 -0.318 13.459 1.00 79.06 218 GLU A C 1
ATOM 1766 O O . GLU A 1 218 ? 3.122 0.250 12.537 1.00 79.06 218 GLU A O 1
ATOM 1771 N N . LEU A 1 219 ? 2.570 0.115 14.718 1.00 69.38 219 LEU A N 1
ATOM 1772 C CA . LEU A 1 219 ? 3.405 1.217 15.182 1.00 69.38 219 LEU A CA 1
ATOM 1773 C C . LEU A 1 219 ? 4.442 0.641 16.133 1.00 69.38 219 LEU A C 1
ATOM 1775 O O . LEU A 1 219 ? 4.092 -0.124 17.027 1.00 69.38 219 LEU A O 1
ATOM 1779 N N . TRP A 1 220 ? 5.706 1.007 15.935 1.00 58.00 220 TRP A N 1
ATOM 1780 C CA . TRP A 1 220 ? 6.778 0.522 16.800 1.00 58.00 220 TRP A CA 1
ATOM 1781 C C . TRP A 1 220 ? 6.710 1.103 18.221 1.00 58.00 220 TRP A C 1
ATOM 1783 O O . TRP A 1 220 ? 7.220 0.460 19.130 1.00 58.00 220 TRP A O 1
ATOM 1793 N N . GLU A 1 221 ? 6.045 2.252 18.430 1.00 58.66 221 GLU A N 1
ATOM 1794 C CA . GLU A 1 221 ? 5.846 2.853 19.757 1.00 58.66 221 GLU A CA 1
ATOM 1795 C C . GLU A 1 221 ? 4.522 3.645 19.835 1.00 58.66 221 GLU A C 1
ATOM 1797 O O . GLU A 1 221 ? 4.429 4.782 19.371 1.00 58.66 221 GLU A O 1
ATOM 1802 N N . PHE A 1 222 ? 3.480 3.089 20.469 1.00 57.53 222 PHE A N 1
ATOM 1803 C CA . PHE A 1 222 ? 2.207 3.809 20.692 1.00 57.53 222 PHE A CA 1
ATOM 1804 C C . PHE A 1 222 ? 2.321 4.950 21.726 1.00 57.53 222 PHE A C 1
ATOM 1806 O O . PHE A 1 222 ? 1.371 5.701 21.946 1.00 57.53 222 PHE A O 1
ATOM 1813 N N . GLN A 1 223 ? 3.481 5.087 22.370 1.00 50.66 223 GLN A N 1
ATOM 1814 C CA . GLN A 1 223 ? 3.731 6.034 23.454 1.00 50.66 223 GLN A CA 1
ATOM 1815 C C . GLN A 1 223 ? 3.693 7.491 23.036 1.00 50.66 223 GLN A C 1
ATOM 1817 O O . GLN A 1 223 ? 3.325 8.309 23.866 1.00 50.66 223 GLN A O 1
ATOM 1822 N N . ALA A 1 224 ? 4.056 7.824 21.794 1.00 49.91 224 ALA A N 1
ATOM 1823 C CA . ALA A 1 224 ? 3.985 9.209 21.342 1.00 49.91 224 ALA A CA 1
ATOM 1824 C C . ALA A 1 224 ? 2.557 9.732 21.543 1.00 49.91 224 ALA A C 1
ATOM 1826 O O . ALA A 1 224 ? 2.374 10.675 22.304 1.00 49.91 224 ALA A O 1
ATOM 1827 N N . ILE A 1 225 ? 1.555 8.997 21.035 1.00 53.84 225 ILE A N 1
ATOM 1828 C CA . ILE A 1 225 ? 0.119 9.341 21.067 1.00 53.84 225 ILE A CA 1
ATOM 1829 C C . ILE A 1 225 ? -0.371 9.735 22.477 1.00 53.84 225 ILE A C 1
ATOM 1831 O O . ILE A 1 225 ? -1.268 10.566 22.599 1.00 53.84 225 ILE A O 1
ATOM 1835 N N . LEU A 1 226 ? 0.234 9.185 23.541 1.00 50.75 226 LEU A N 1
ATOM 1836 C CA . LEU A 1 226 ? -0.103 9.473 24.942 1.00 50.75 226 LEU A CA 1
ATOM 1837 C C . LEU A 1 226 ? 0.114 10.917 25.381 1.00 50.75 226 LEU A C 1
ATOM 1839 O O . LEU A 1 226 ? -0.535 11.349 26.330 1.00 50.75 226 LEU A O 1
ATOM 1843 N N . PHE A 1 227 ? 1.036 11.638 24.748 1.00 48.66 227 PHE A N 1
ATOM 1844 C CA . PHE A 1 227 ? 1.417 12.987 25.170 1.00 48.66 227 PHE A CA 1
ATOM 1845 C C . PHE A 1 227 ? 0.608 14.083 24.475 1.00 48.66 227 PHE A C 1
ATOM 1847 O O . PHE A 1 227 ? 0.762 15.259 24.787 1.00 48.66 227 PHE A O 1
ATOM 1854 N N . SER A 1 228 ? -0.288 13.717 23.559 1.00 49.91 228 SER A N 1
ATOM 1855 C CA . SER A 1 228 ? -1.199 14.677 22.954 1.00 49.91 228 SER A CA 1
ATOM 1856 C C . SER A 1 228 ? -2.336 15.019 23.914 1.00 49.91 228 SER A C 1
ATOM 1858 O O . SER A 1 228 ? -3.310 14.278 24.030 1.00 49.91 228 SER A O 1
ATOM 1860 N N . GLU A 1 229 ? -2.282 16.199 24.534 1.00 48.91 229 GLU A N 1
ATOM 1861 C CA . GLU A 1 229 ? -3.484 16.838 25.098 1.00 48.91 229 GLU A CA 1
ATOM 1862 C C . GLU A 1 229 ? -4.511 17.199 23.999 1.00 48.91 229 GLU A C 1
ATOM 1864 O O . GLU A 1 229 ? -5.670 17.514 24.285 1.00 48.91 229 GLU A O 1
ATOM 1869 N N . VAL A 1 230 ? -4.108 17.124 22.723 1.00 49.19 230 VAL A N 1
ATOM 1870 C CA . VAL A 1 230 ? -4.953 17.384 21.556 1.00 49.19 230 VAL A CA 1
ATOM 1871 C C . VAL A 1 230 ? -5.824 16.162 21.280 1.00 49.19 230 VAL A C 1
ATOM 1873 O O . VAL A 1 230 ? -5.352 15.118 20.831 1.00 49.19 230 VAL A O 1
ATOM 1876 N N . LYS A 1 231 ? -7.123 16.300 21.541 1.00 55.75 231 LYS A N 1
ATOM 1877 C CA . LYS A 1 231 ? -8.149 15.352 21.093 1.00 55.75 231 LYS A CA 1
ATOM 1878 C C . LYS A 1 231 ? -8.562 15.697 19.658 1.00 55.75 231 LYS A C 1
ATOM 1880 O O . LYS A 1 231 ? -8.583 16.886 19.327 1.00 55.75 231 LYS A O 1
ATOM 1885 N N . PRO A 1 232 ? -8.940 14.713 18.820 1.00 53.31 232 PRO A N 1
ATOM 1886 C CA . PRO A 1 232 ? -9.546 15.006 17.527 1.00 53.31 232 PRO A CA 1
ATOM 1887 C C . PRO A 1 232 ? -10.745 15.926 17.733 1.00 53.31 232 PRO A C 1
ATOM 1889 O O . PRO A 1 232 ? -11.554 15.719 18.644 1.00 53.31 232 PRO A O 1
ATOM 1892 N N . SER A 1 233 ? -10.863 16.958 16.904 1.00 50.81 233 SER A N 1
ATOM 1893 C CA . SER A 1 233 ? -12.055 17.805 16.946 1.00 50.81 233 SER A CA 1
ATOM 1894 C C . SER A 1 233 ? -13.294 16.947 16.662 1.00 50.81 233 SER A C 1
ATOM 1896 O O . SER A 1 233 ? -13.265 16.097 15.773 1.00 50.81 233 SER A O 1
ATOM 1898 N N . ALA A 1 234 ? -14.393 17.158 17.396 1.00 52.00 234 ALA A N 1
ATOM 1899 C CA . ALA A 1 234 ? -15.613 16.351 17.257 1.00 52.00 234 ALA A CA 1
ATOM 1900 C C . ALA A 1 234 ? -16.186 16.342 15.821 1.00 52.00 234 ALA A C 1
ATOM 1902 O O . ALA A 1 234 ? -16.907 15.422 15.453 1.00 52.00 234 ALA A O 1
ATOM 1903 N N . SER A 1 235 ? -15.838 17.335 14.995 1.00 49.66 235 SER A N 1
ATOM 1904 C CA . SER A 1 235 ? -16.225 17.436 13.583 1.00 49.66 235 SER A CA 1
ATOM 1905 C C . SER A 1 235 ? -15.322 16.667 12.607 1.00 49.66 235 SER A C 1
ATOM 1907 O O . SER A 1 235 ? -15.657 16.591 11.428 1.00 49.66 235 SER A O 1
ATOM 1909 N N . LYS A 1 236 ? -14.197 16.101 13.064 1.00 59.84 236 LYS A N 1
ATOM 1910 C CA . LYS A 1 236 ? -13.222 15.353 12.246 1.00 59.84 236 LYS A CA 1
ATOM 1911 C C . LYS A 1 236 ? -12.940 13.945 12.771 1.00 59.84 236 LYS A C 1
ATOM 1913 O O . LYS A 1 236 ? -11.945 13.337 12.383 1.00 59.84 236 LYS A O 1
ATOM 1918 N N . SER A 1 237 ? -13.779 13.418 13.665 1.00 61.53 237 SER A N 1
ATOM 1919 C CA . SER A 1 237 ? -13.545 12.088 14.226 1.00 61.53 237 SER A CA 1
ATOM 1920 C C . SER A 1 237 ? -13.464 11.035 13.111 1.00 61.53 237 SER A C 1
ATOM 1922 O O . SER A 1 237 ? -14.392 10.968 12.297 1.00 61.53 237 SER A O 1
ATOM 1924 N N . PRO A 1 238 ? -12.421 10.192 13.073 1.00 67.81 238 PRO A N 1
ATOM 1925 C CA . PRO A 1 238 ? -12.319 9.156 12.060 1.00 67.81 238 PRO A CA 1
ATOM 1926 C C . PRO A 1 238 ? -13.504 8.177 12.138 1.00 67.81 238 PRO A C 1
ATOM 1928 O O . PRO A 1 238 ? -13.915 7.788 13.237 1.00 67.81 238 PRO A O 1
ATOM 1931 N N . PRO A 1 239 ? -14.060 7.732 10.999 1.00 73.81 239 PRO A N 1
ATOM 1932 C CA . PRO A 1 239 ? -15.234 6.854 10.966 1.00 73.81 239 PRO A CA 1
ATOM 1933 C C . PRO A 1 239 ? -14.891 5.370 11.193 1.00 73.81 239 PRO A C 1
ATOM 1935 O O . PRO A 1 239 ? -15.711 4.501 10.899 1.00 73.81 239 PRO A O 1
ATOM 1938 N N . PHE A 1 240 ? -13.675 5.048 11.649 1.00 77.25 240 PHE A N 1
ATOM 1939 C CA . PHE A 1 240 ? -13.195 3.667 11.711 1.00 77.25 240 PHE A CA 1
ATOM 1940 C C . PHE A 1 240 ? -14.103 2.820 12.605 1.00 77.25 240 PHE A C 1
ATOM 1942 O O . PHE A 1 240 ? -14.230 3.092 13.797 1.00 77.25 240 PHE A O 1
ATOM 1949 N N . THR A 1 241 ? -14.671 1.749 12.051 1.00 78.19 241 THR A N 1
ATOM 1950 C CA . THR A 1 241 ? -15.442 0.767 12.829 1.00 78.19 241 THR A CA 1
ATOM 1951 C C . THR A 1 241 ? -14.593 -0.438 13.216 1.00 78.19 241 THR A C 1
ATOM 1953 O O . THR A 1 241 ? -14.918 -1.148 14.166 1.00 78.19 241 THR A O 1
ATOM 1956 N N . CYS A 1 242 ? -13.470 -0.663 12.525 1.00 85.38 242 CYS A N 1
ATOM 1957 C CA . CYS A 1 242 ? -12.549 -1.753 12.809 1.00 85.38 242 CYS A CA 1
ATOM 1958 C C . CYS A 1 242 ? -11.099 -1.267 12.830 1.00 85.38 242 CYS A C 1
ATOM 1960 O O . CYS A 1 242 ? -10.578 -0.784 11.822 1.00 85.38 242 CYS A O 1
ATOM 1962 N N . LEU A 1 243 ? -10.425 -1.507 13.951 1.00 87.44 243 LEU A N 1
ATOM 1963 C CA . LEU A 1 243 ? -9.009 -1.241 14.150 1.00 87.44 243 LEU A CA 1
ATOM 1964 C C . LEU A 1 243 ? -8.302 -2.562 14.411 1.00 87.44 243 LEU A C 1
ATOM 1966 O O . LEU A 1 243 ? -8.680 -3.318 15.303 1.00 87.44 243 LEU A O 1
ATOM 1970 N N . LYS A 1 244 ? -7.255 -2.829 13.643 1.00 88.50 244 LYS A N 1
ATOM 1971 C CA . LYS A 1 244 ? -6.351 -3.946 13.863 1.00 88.50 244 LYS A CA 1
ATOM 1972 C C . LYS A 1 244 ? -4.976 -3.413 14.219 1.00 88.50 244 LYS A C 1
ATOM 1974 O O . LYS A 1 244 ? -4.397 -2.667 13.447 1.00 88.50 244 LYS A O 1
ATOM 1979 N N . ILE A 1 245 ? -4.448 -3.831 15.352 1.00 85.12 245 ILE A N 1
ATOM 1980 C CA . ILE A 1 245 ? -3.127 -3.486 15.858 1.00 85.12 245 ILE A CA 1
ATOM 1981 C C . ILE A 1 245 ? -2.245 -4.725 15.751 1.00 85.12 245 ILE A C 1
ATOM 1983 O O . ILE A 1 245 ? -2.725 -5.829 15.989 1.00 85.12 245 ILE A O 1
ATOM 1987 N N . SER A 1 246 ? -0.989 -4.581 15.337 1.00 77.81 246 SER A N 1
ATOM 1988 C CA . SER A 1 246 ? -0.019 -5.689 15.281 1.00 77.81 246 SER A CA 1
ATOM 1989 C C . SER A 1 246 ? 1.284 -5.320 15.996 1.00 77.81 246 SER A C 1
ATOM 1991 O O . SER A 1 246 ? 1.611 -4.135 16.034 1.00 77.81 246 SER A O 1
ATOM 1993 N N . LYS A 1 247 ? 2.025 -6.328 16.492 1.00 68.94 247 LYS A N 1
ATOM 1994 C CA . LYS A 1 247 ? 3.298 -6.198 17.239 1.00 68.94 247 LYS A CA 1
ATOM 1995 C C . LYS A 1 247 ? 3.158 -5.437 18.558 1.00 68.94 247 LYS A C 1
ATOM 1997 O O . LYS A 1 247 ? 3.746 -4.380 18.760 1.00 68.94 247 LYS A O 1
ATOM 2002 N N . TYR A 1 248 ? 2.330 -5.987 19.432 1.00 63.66 248 TYR A N 1
ATOM 2003 C CA . TYR A 1 248 ? 2.101 -5.473 20.776 1.00 63.66 248 TYR A CA 1
ATOM 2004 C C . TYR A 1 248 ? 3.189 -5.995 21.722 1.00 63.66 248 TYR A C 1
ATOM 2006 O O . TYR A 1 248 ? 3.289 -7.208 21.910 1.00 63.66 248 TYR A O 1
ATOM 2014 N N . ASN A 1 249 ? 4.012 -5.099 22.285 1.00 59.97 249 ASN A N 1
ATOM 2015 C CA . ASN A 1 249 ? 5.293 -5.497 22.875 1.00 59.97 249 ASN A CA 1
ATOM 2016 C C . ASN A 1 249 ? 5.538 -4.984 24.309 1.00 59.97 249 ASN A C 1
ATOM 2018 O O . ASN A 1 249 ? 6.525 -5.403 24.914 1.00 59.97 249 ASN A O 1
ATOM 2022 N N . SER A 1 250 ? 4.716 -4.084 24.873 1.00 61.59 250 SER A N 1
ATOM 2023 C CA . SER A 1 250 ? 4.950 -3.564 26.235 1.00 61.59 250 SER A CA 1
ATOM 2024 C C . SER A 1 250 ? 3.719 -2.994 26.963 1.00 61.59 250 SER A C 1
ATOM 2026 O O . SER A 1 250 ? 2.782 -2.503 26.335 1.00 61.59 250 SER A O 1
ATOM 2028 N N . VAL A 1 251 ? 3.799 -2.892 28.303 1.00 60.50 251 VAL A N 1
ATOM 2029 C CA . VAL A 1 251 ? 2.903 -2.094 29.181 1.00 60.50 251 VAL A CA 1
ATOM 2030 C C . VAL A 1 251 ? 2.598 -0.712 28.597 1.00 60.50 251 VAL A C 1
ATOM 2032 O O . VAL A 1 251 ? 1.517 -0.154 28.786 1.00 60.50 251 VAL A O 1
ATOM 2035 N N . ARG A 1 252 ? 3.576 -0.112 27.916 1.00 61.19 252 ARG A N 1
ATOM 2036 C CA . ARG A 1 252 ? 3.454 1.234 27.368 1.00 61.19 252 ARG A CA 1
ATOM 2037 C C . ARG A 1 252 ? 2.529 1.273 26.144 1.00 61.19 252 ARG A C 1
ATOM 2039 O O . ARG A 1 252 ? 1.845 2.276 25.939 1.00 61.19 252 ARG A O 1
ATOM 2046 N N . ASP A 1 253 ? 2.427 0.170 25.404 1.00 67.44 253 ASP A N 1
ATOM 2047 C CA . ASP A 1 253 ? 1.489 0.027 24.289 1.00 67.44 253 ASP A CA 1
ATOM 2048 C C . ASP A 1 253 ? 0.041 -0.043 24.778 1.00 67.44 253 ASP A C 1
ATOM 2050 O O . ASP A 1 253 ? -0.831 0.519 24.125 1.00 67.44 253 ASP A O 1
ATOM 2054 N N . VAL A 1 254 ? -0.232 -0.614 25.962 1.00 70.88 254 VAL A N 1
ATOM 2055 C CA . VAL A 1 254 ? -1.580 -0.593 26.580 1.00 70.88 254 VAL A CA 1
ATOM 2056 C C . VAL A 1 254 ? -2.117 0.829 26.644 1.00 70.88 254 VAL A C 1
ATOM 2058 O O . VAL A 1 254 ? -3.243 1.109 26.234 1.00 70.88 254 VAL A O 1
ATOM 2061 N N . PHE A 1 255 ? -1.300 1.740 27.164 1.00 70.00 255 PHE A N 1
ATOM 2062 C CA . PHE A 1 255 ? -1.699 3.122 27.345 1.00 70.00 255 PHE A CA 1
ATOM 2063 C C . PHE A 1 255 ? -1.875 3.817 25.992 1.00 70.00 255 PHE A C 1
ATOM 2065 O O . PHE A 1 255 ? -2.887 4.485 25.779 1.00 70.00 255 PHE A O 1
ATOM 2072 N N . GLY A 1 256 ? -0.925 3.658 25.070 1.00 73.06 256 GLY A N 1
ATOM 2073 C CA . GLY A 1 256 ? -1.012 4.305 23.765 1.00 73.06 256 GLY A CA 1
ATOM 2074 C C . GLY A 1 256 ? -2.169 3.784 22.903 1.00 73.06 256 GLY A C 1
ATOM 2075 O O . GLY A 1 256 ? -2.815 4.566 22.209 1.00 73.06 256 GLY A O 1
ATOM 2076 N N . ILE A 1 257 ? -2.524 2.500 23.031 1.00 77.00 257 ILE A N 1
ATOM 2077 C CA . ILE A 1 257 ? -3.755 1.937 22.462 1.00 77.00 257 ILE A CA 1
ATOM 2078 C C . ILE A 1 257 ? -4.971 2.640 23.056 1.00 77.00 257 ILE A C 1
ATOM 2080 O O . ILE A 1 257 ? -5.840 3.070 22.311 1.00 77.00 257 ILE A O 1
ATOM 2084 N N . ILE A 1 258 ? -5.041 2.810 24.377 1.00 74.44 258 ILE A N 1
ATOM 2085 C CA . ILE A 1 258 ? -6.171 3.494 25.018 1.00 74.44 258 ILE A CA 1
ATOM 2086 C C . ILE A 1 258 ? -6.312 4.940 24.519 1.00 74.44 258 ILE A C 1
ATOM 2088 O O . ILE A 1 258 ? -7.425 5.357 24.203 1.00 74.44 258 ILE A O 1
ATOM 2092 N N . ALA A 1 259 ? -5.215 5.692 24.399 1.00 73.50 259 ALA A N 1
ATOM 2093 C CA . ALA A 1 259 ? -5.251 7.046 23.840 1.00 73.50 259 ALA A CA 1
ATOM 2094 C C . ALA A 1 259 ? -5.670 7.058 22.362 1.00 73.50 259 ALA A C 1
ATOM 2096 O O . ALA A 1 259 ? -6.469 7.895 21.945 1.00 73.50 259 ALA A O 1
ATOM 2097 N N . LEU A 1 260 ? -5.216 6.083 21.572 1.00 77.06 260 LEU A N 1
ATOM 2098 C CA . LEU A 1 260 ? -5.691 5.915 20.203 1.00 77.06 260 LEU A CA 1
ATOM 2099 C C . LEU A 1 260 ? -7.199 5.628 20.166 1.00 77.06 260 LEU A C 1
ATOM 2101 O O . LEU A 1 260 ? -7.911 6.236 19.378 1.00 77.06 260 LEU A O 1
ATOM 2105 N N . LEU A 1 261 ? -7.709 4.753 21.034 1.00 78.62 261 LEU A N 1
ATOM 2106 C CA . LEU A 1 261 ? -9.138 4.440 21.114 1.00 78.62 261 LEU A CA 1
ATOM 2107 C C . LEU A 1 261 ? -9.984 5.668 21.483 1.00 78.62 261 LEU A C 1
ATOM 2109 O O . LEU A 1 261 ? -11.084 5.817 20.961 1.00 78.62 261 LEU A O 1
ATOM 2113 N N . GLN A 1 262 ? -9.463 6.587 22.306 1.00 74.00 262 GLN A N 1
ATOM 2114 C CA . GLN A 1 262 ? -10.124 7.874 22.581 1.00 74.00 262 GLN A CA 1
ATOM 2115 C C . GLN A 1 262 ? -10.307 8.725 21.322 1.00 74.00 262 GLN A C 1
ATOM 2117 O O . GLN A 1 262 ? -11.224 9.542 21.257 1.00 74.00 262 GLN A O 1
ATOM 2122 N N . CYS A 1 263 ? -9.442 8.542 20.326 1.00 74.00 263 CYS A N 1
ATOM 2123 C CA . CYS A 1 263 ? -9.537 9.247 19.059 1.00 74.00 263 CYS A CA 1
ATOM 2124 C C . CYS A 1 263 ? -10.553 8.609 18.100 1.00 74.00 263 CYS A C 1
ATOM 2126 O O . CYS A 1 263 ? -10.845 9.198 17.064 1.00 74.00 263 CYS A O 1
ATOM 2128 N N . LEU A 1 264 ? -11.089 7.424 18.422 1.00 79.56 264 LEU A N 1
ATOM 2129 C CA . LEU A 1 264 ? -11.900 6.593 17.530 1.00 79.56 264 LEU A CA 1
ATOM 2130 C C . LEU A 1 264 ? -13.289 6.326 18.127 1.00 79.56 264 LEU A C 1
ATOM 2132 O O . LEU A 1 264 ? -13.594 5.196 18.515 1.00 79.56 264 LEU A O 1
ATOM 2136 N N . PRO A 1 265 ? -14.160 7.348 18.200 1.00 76.31 265 PRO A N 1
ATOM 2137 C CA . PRO A 1 265 ? -15.429 7.234 18.911 1.00 76.31 265 PRO A CA 1
ATOM 2138 C C . PRO A 1 265 ? -16.369 6.190 18.305 1.00 76.31 265 PRO A C 1
ATOM 2140 O O . PRO A 1 265 ? -17.154 5.622 19.049 1.00 76.31 265 PRO A O 1
ATOM 2143 N N . ASN A 1 266 ? -16.268 5.907 17.000 1.00 83.19 266 ASN A N 1
ATOM 2144 C CA . ASN A 1 266 ? -17.147 4.995 16.252 1.00 83.19 266 ASN A CA 1
ATOM 2145 C C . ASN A 1 266 ? -16.648 3.538 16.197 1.00 83.19 266 ASN A C 1
ATOM 2147 O O . ASN A 1 266 ? -17.190 2.726 15.445 1.00 83.19 266 ASN A O 1
ATOM 2151 N N . LEU A 1 267 ? -15.593 3.203 16.945 1.00 87.19 267 LEU A N 1
ATOM 2152 C CA . LEU A 1 267 ? -14.963 1.893 16.848 1.00 87.19 267 LEU A CA 1
ATOM 2153 C C . LEU A 1 267 ? -15.865 0.785 17.405 1.00 87.19 267 LEU A C 1
ATOM 2155 O O . LEU A 1 267 ? -16.217 0.808 18.579 1.00 87.19 267 LEU A O 1
ATOM 2159 N N . GLU A 1 268 ? -16.158 -0.231 16.589 1.00 91.00 268 GLU A N 1
ATOM 2160 C CA . GLU A 1 268 ? -16.960 -1.395 16.986 1.00 91.00 268 GLU A CA 1
ATOM 2161 C C . GLU A 1 268 ? -16.117 -2.639 17.272 1.00 91.00 268 GLU A C 1
ATOM 2163 O O . GLU A 1 268 ? -16.468 -3.459 18.124 1.00 91.00 268 GLU A O 1
ATOM 2168 N N . THR A 1 269 ? -15.011 -2.802 16.541 1.00 91.75 269 THR A N 1
ATOM 2169 C CA . THR A 1 269 ? -14.129 -3.967 16.635 1.00 91.75 269 THR A CA 1
ATOM 2170 C C . THR A 1 269 ? -12.673 -3.549 16.803 1.00 91.75 269 THR A C 1
ATOM 2172 O O . THR A 1 269 ? -12.108 -2.872 15.944 1.00 91.75 269 THR A O 1
ATOM 2175 N N . LEU A 1 270 ? -12.040 -4.035 17.869 1.00 90.94 270 LEU A N 1
ATOM 2176 C CA . LEU A 1 270 ? -10.595 -3.967 18.074 1.00 90.94 270 LEU A CA 1
ATOM 2177 C C . LEU A 1 270 ? -9.987 -5.361 17.894 1.00 90.94 270 LEU A C 1
ATOM 2179 O O . LEU A 1 270 ? -10.428 -6.325 18.514 1.00 90.94 270 LEU A O 1
ATOM 2183 N N . VAL A 1 271 ? -8.953 -5.476 17.069 1.00 90.06 271 VAL A N 1
ATOM 2184 C CA . VAL A 1 271 ? -8.154 -6.695 16.911 1.00 90.06 271 VAL A CA 1
ATOM 2185 C C . VAL A 1 271 ? -6.715 -6.381 17.294 1.00 90.06 271 VAL A C 1
ATOM 2187 O O . VAL A 1 271 ? -6.142 -5.449 16.752 1.00 90.06 271 VAL A O 1
ATOM 2190 N N . VAL A 1 272 ? -6.112 -7.156 18.183 1.00 86.75 272 VAL A N 1
ATOM 2191 C CA . VAL A 1 272 ? -4.711 -7.035 18.597 1.00 86.75 272 VAL A CA 1
ATOM 2192 C C . VAL A 1 272 ? -4.001 -8.330 18.214 1.00 86.75 272 VAL A C 1
ATOM 2194 O O . VAL A 1 272 ? -4.368 -9.406 18.676 1.00 86.75 272 VAL A O 1
ATOM 2197 N N . ASN A 1 273 ? -3.025 -8.237 17.317 1.00 79.31 273 ASN A N 1
ATOM 2198 C CA . ASN A 1 273 ? -2.279 -9.355 16.753 1.00 79.31 273 ASN A CA 1
ATOM 2199 C C . ASN A 1 273 ? -0.821 -9.363 17.235 1.00 79.31 273 ASN A C 1
ATOM 2201 O O . ASN A 1 273 ? -0.197 -8.309 17.344 1.00 79.31 273 ASN A O 1
ATOM 2205 N N . ASP A 1 274 ? -0.252 -10.568 17.312 1.00 64.25 274 ASP A N 1
ATOM 2206 C CA . ASP A 1 274 ? 1.196 -10.815 17.393 1.00 64.25 274 ASP A CA 1
ATOM 2207 C C . ASP A 1 274 ? 1.823 -10.198 18.653 1.00 64.25 274 ASP A C 1
ATOM 2209 O O . ASP A 1 274 ? 2.605 -9.249 18.595 1.00 64.25 274 ASP A O 1
ATOM 2213 N N . VAL A 1 275 ? 1.427 -10.745 19.805 1.00 57.53 275 VAL A N 1
ATOM 2214 C CA . VAL A 1 275 ? 1.991 -10.448 21.130 1.00 57.53 275 VAL A CA 1
ATOM 2215 C C . VAL A 1 275 ? 3.304 -11.223 21.292 1.00 57.53 275 VAL A C 1
ATOM 2217 O O . VAL A 1 275 ? 3.400 -12.180 22.054 1.00 57.53 275 VAL A O 1
ATOM 2220 N N . GLN A 1 276 ? 4.313 -10.902 20.481 1.00 52.81 276 GLN A N 1
ATOM 2221 C CA . GLN A 1 276 ? 5.645 -11.487 20.647 1.00 52.81 276 GLN A CA 1
ATOM 2222 C C . GLN A 1 276 ? 6.462 -10.616 21.594 1.00 52.81 276 GLN A C 1
ATOM 2224 O O . GLN A 1 276 ? 6.795 -9.480 21.268 1.00 52.81 276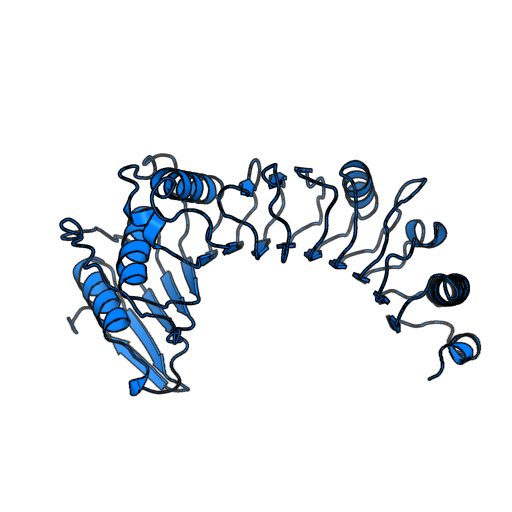 GLN A O 1
ATOM 2229 N N . ARG A 1 277 ? 6.843 -11.171 22.752 1.00 49.16 277 ARG A N 1
ATOM 2230 C CA . ARG A 1 277 ? 7.801 -10.532 23.665 1.00 49.16 277 ARG A CA 1
ATOM 2231 C C . ARG A 1 277 ? 9.080 -10.201 22.901 1.00 49.16 277 ARG A C 1
ATOM 2233 O O . ARG A 1 277 ? 9.829 -11.094 22.508 1.00 49.16 277 ARG A O 1
ATOM 2240 N N . SER A 1 278 ? 9.358 -8.917 22.713 1.00 46.09 278 SER A N 1
ATOM 2241 C CA . SER A 1 278 ? 10.690 -8.495 22.300 1.00 46.09 278 SER A CA 1
ATOM 2242 C C . SER A 1 278 ? 11.638 -8.757 23.477 1.00 46.09 278 SER A C 1
ATOM 2244 O O . SER A 1 278 ? 11.392 -8.277 24.582 1.00 46.09 278 SER A O 1
ATOM 2246 N N . TYR A 1 279 ? 12.724 -9.500 23.255 1.00 43.00 279 TYR A N 1
ATOM 2247 C CA . TYR A 1 279 ? 13.758 -9.775 24.266 1.00 43.00 279 TYR A CA 1
ATOM 2248 C C . TYR A 1 279 ? 14.557 -8.526 24.701 1.00 43.00 279 TYR A C 1
ATOM 2250 O O . TYR A 1 279 ? 15.471 -8.637 25.513 1.00 43.00 279 TYR A O 1
ATOM 2258 N N . TYR A 1 280 ? 14.224 -7.341 24.178 1.00 45.09 280 TYR A N 1
ATOM 2259 C CA . TYR A 1 280 ? 14.855 -6.071 24.518 1.00 45.09 280 TYR A CA 1
ATOM 2260 C C . TYR A 1 280 ? 13.903 -5.217 25.360 1.00 45.09 280 TYR A C 1
ATOM 2262 O O . TYR A 1 280 ? 13.228 -4.328 24.851 1.00 45.09 280 TYR A O 1
ATOM 2270 N N . SER A 1 281 ? 13.844 -5.474 26.665 1.00 42.88 281 SER A N 1
ATOM 2271 C CA . SER A 1 281 ? 13.203 -4.553 27.611 1.00 42.88 281 SER A CA 1
ATOM 2272 C C . SER A 1 281 ? 14.039 -4.381 28.877 1.00 42.88 281 SER A C 1
ATOM 2274 O O . SER A 1 281 ? 13.532 -4.516 29.987 1.00 42.88 281 SER A O 1
ATOM 2276 N N . ASP A 1 282 ? 15.324 -4.067 28.720 1.00 40.53 282 ASP A N 1
ATOM 2277 C CA . ASP A 1 282 ? 16.095 -3.466 29.806 1.00 40.53 282 ASP A CA 1
ATOM 2278 C C . ASP A 1 282 ? 15.996 -1.941 29.701 1.00 40.53 282 ASP A C 1
ATOM 2280 O O . ASP A 1 282 ? 16.670 -1.299 28.896 1.00 40.53 282 ASP A O 1
ATOM 2284 N N . SER A 1 283 ? 15.101 -1.361 30.504 1.00 44.53 283 SER A N 1
ATOM 2285 C CA . SER A 1 283 ? 15.385 -0.230 31.409 1.00 44.53 283 SER A CA 1
ATOM 2286 C C . SER A 1 283 ? 14.137 0.626 31.722 1.00 44.53 283 SER A C 1
ATOM 2288 O O . SER A 1 283 ? 13.166 0.666 30.958 1.00 44.53 283 SER A O 1
ATOM 2290 N N . PRO A 1 284 ? 14.112 1.277 32.905 1.00 53.50 284 PRO A N 1
ATOM 2291 C CA . PRO A 1 284 ? 12.891 1.597 33.631 1.00 53.50 284 PRO A CA 1
ATOM 2292 C C . PRO A 1 284 ? 12.429 3.048 33.438 1.00 53.50 284 PRO A C 1
ATOM 2294 O O . PRO A 1 284 ? 13.237 3.959 33.280 1.00 53.50 284 PRO A O 1
ATOM 2297 N N . LYS A 1 285 ? 11.113 3.259 33.554 1.00 42.47 285 LYS A N 1
ATOM 2298 C CA . LYS A 1 285 ? 10.457 4.413 34.202 1.00 42.47 285 LYS A CA 1
ATOM 2299 C C . LYS A 1 285 ? 8.953 4.147 34.193 1.00 42.47 285 LYS A C 1
ATOM 2301 O O . LYS A 1 285 ? 8.350 3.968 33.138 1.00 42.47 285 LYS A O 1
ATOM 2306 N N . SER A 1 286 ? 8.357 4.070 35.379 1.00 41.03 286 SER A N 1
ATOM 2307 C CA . SER A 1 286 ? 6.913 3.959 35.559 1.00 41.03 286 SER A CA 1
ATOM 2308 C C . SER A 1 286 ? 6.244 5.207 34.987 1.00 41.03 286 SER A C 1
ATOM 2310 O O . SER A 1 286 ? 6.297 6.276 35.595 1.00 41.03 286 SER A O 1
ATOM 2312 N N . ILE A 1 287 ? 5.621 5.085 33.817 1.00 43.94 287 ILE A N 1
ATOM 2313 C CA . ILE A 1 287 ? 4.719 6.118 33.313 1.00 43.94 287 ILE A CA 1
ATOM 2314 C C . ILE A 1 287 ? 3.473 6.071 34.207 1.00 43.94 287 ILE A C 1
ATOM 2316 O O . ILE A 1 287 ? 2.646 5.164 34.104 1.00 43.94 287 ILE A O 1
ATOM 2320 N N . SER A 1 288 ? 3.374 7.015 35.142 1.00 40.78 288 SER A N 1
ATOM 2321 C CA . SER A 1 288 ? 2.168 7.231 35.940 1.00 40.78 288 SER A CA 1
ATOM 2322 C C . SER A 1 288 ? 1.132 7.932 35.067 1.00 40.78 288 SER A C 1
ATOM 2324 O O . SER A 1 288 ? 1.134 9.155 34.968 1.00 40.78 288 SER A O 1
ATOM 2326 N N . VAL A 1 289 ? 0.242 7.171 34.428 1.00 47.03 289 VAL A N 1
ATOM 2327 C CA . VAL A 1 289 ? -0.889 7.747 33.685 1.00 47.03 289 VAL A CA 1
ATOM 2328 C C . VAL A 1 289 ? -2.079 7.926 34.632 1.00 47.03 289 VAL A C 1
ATOM 2330 O O . VAL A 1 289 ? -3.041 7.156 34.634 1.00 47.03 289 VAL A O 1
ATOM 2333 N N . SER A 1 290 ? -2.004 8.938 35.494 1.00 39.78 290 SER A N 1
ATOM 2334 C CA . SER A 1 290 ? -3.158 9.417 36.256 1.00 39.78 290 SER A CA 1
ATOM 2335 C C . SER A 1 290 ? -4.127 10.115 35.294 1.00 39.78 290 SER A C 1
ATOM 2337 O O . SER A 1 290 ? -3.818 11.198 34.812 1.00 39.78 290 SER A O 1
ATOM 2339 N N . GLY A 1 291 ? -5.280 9.507 34.981 1.00 49.09 291 GLY A N 1
ATOM 2340 C CA . GLY A 1 291 ? -6.308 10.159 34.144 1.00 49.09 291 GLY A CA 1
ATOM 2341 C C . GLY A 1 291 ? -7.178 9.250 33.268 1.00 49.09 291 GLY A C 1
ATOM 2342 O O . GLY A 1 291 ? -8.223 9.681 32.799 1.00 49.09 291 GLY A O 1
ATOM 2343 N N . ILE A 1 292 ? -6.831 7.970 33.101 1.00 54.28 292 ILE A N 1
ATOM 2344 C CA . ILE A 1 292 ? -7.577 7.003 32.254 1.00 54.28 292 ILE A CA 1
ATOM 2345 C C . ILE A 1 292 ? -8.886 6.493 32.917 1.00 54.28 292 ILE A C 1
ATOM 2347 O O . ILE A 1 292 ? -9.558 5.593 32.427 1.00 54.28 292 ILE A O 1
ATOM 2351 N N . GLY A 1 293 ? -9.287 7.079 34.049 1.00 50.38 293 GLY A N 1
ATOM 2352 C CA . GLY A 1 293 ? -10.253 6.504 34.993 1.00 50.38 293 GLY A CA 1
ATOM 2353 C C . GLY A 1 293 ? -11.676 6.247 34.483 1.00 50.38 293 GLY A C 1
ATOM 2354 O O . GLY A 1 293 ? -12.353 5.416 35.087 1.00 50.38 293 GLY A O 1
ATOM 2355 N N . LYS A 1 294 ? -12.127 6.908 33.409 1.00 57.44 294 LYS A N 1
ATOM 2356 C CA . LYS A 1 294 ? -13.409 6.653 32.727 1.00 57.44 294 LYS A CA 1
ATOM 2357 C C . LYS A 1 294 ? -13.310 7.135 31.282 1.00 57.44 294 LYS A C 1
ATOM 2359 O O . LYS A 1 294 ? -13.339 8.339 31.040 1.00 57.44 294 LYS A O 1
ATOM 2364 N N . ILE A 1 295 ? -13.174 6.220 30.334 1.00 65.00 295 ILE A N 1
ATOM 2365 C CA . ILE A 1 295 ? -13.142 6.550 28.908 1.00 65.00 295 ILE A CA 1
ATOM 2366 C C . ILE A 1 295 ? -14.357 5.895 28.269 1.00 65.00 295 ILE A C 1
ATOM 2368 O O . ILE A 1 295 ? -14.360 4.677 28.144 1.00 65.00 295 ILE A O 1
ATOM 2372 N N . PRO A 1 296 ? -15.389 6.650 27.872 1.00 67.19 296 PRO A N 1
ATOM 2373 C CA . PRO A 1 296 ? -16.516 6.046 27.185 1.00 67.19 296 PRO A CA 1
ATOM 2374 C C . PRO A 1 296 ? -16.045 5.529 25.821 1.00 67.19 296 PRO A C 1
ATOM 2376 O O . PRO A 1 296 ? -15.606 6.303 24.972 1.00 67.19 296 PRO A O 1
ATOM 2379 N N . LEU A 1 297 ? -16.135 4.214 25.627 1.00 77.75 297 LEU A N 1
ATOM 2380 C CA . LEU A 1 297 ? -15.986 3.538 24.336 1.00 77.75 297 LEU A CA 1
ATOM 2381 C C . LEU A 1 297 ? -17.386 3.073 23.895 1.00 77.75 297 LEU A C 1
ATOM 2383 O O . LEU A 1 297 ? -17.713 1.894 24.042 1.00 77.75 297 LEU A O 1
ATOM 2387 N N . PRO A 1 298 ? -18.253 3.997 23.435 1.00 77.31 298 PRO A N 1
ATOM 2388 C CA . PRO A 1 298 ? -19.701 3.784 23.386 1.00 77.31 298 PRO A CA 1
ATOM 2389 C C . PRO A 1 298 ? -20.144 2.763 22.337 1.00 77.31 298 PRO A C 1
ATOM 2391 O O . PRO A 1 298 ? -21.234 2.225 22.443 1.00 77.31 298 PRO A O 1
ATOM 2394 N N . TYR A 1 299 ? -19.333 2.472 21.322 1.00 86.25 299 TYR A N 1
ATOM 2395 C CA . TYR A 1 299 ? -19.723 1.530 20.268 1.00 86.25 299 TYR A CA 1
ATOM 2396 C C . TYR A 1 299 ? -18.864 0.270 20.230 1.00 86.25 299 TYR A C 1
ATOM 2398 O O . TYR A 1 299 ? -19.127 -0.607 19.408 1.00 86.25 299 TYR A O 1
ATOM 2406 N N . LEU A 1 300 ? -17.874 0.139 21.121 1.00 89.38 300 LEU A N 1
ATOM 2407 C CA . LEU A 1 300 ? -16.957 -0.995 21.103 1.00 89.38 300 LEU A CA 1
ATOM 2408 C C . LEU A 1 300 ? -17.682 -2.267 21.554 1.00 89.38 300 LEU A C 1
ATOM 2410 O O . LEU A 1 300 ? -17.967 -2.436 22.734 1.00 89.38 300 LEU A O 1
ATOM 2414 N N . LYS A 1 301 ? -17.943 -3.170 20.605 1.00 91.50 301 LYS A N 1
ATOM 2415 C CA . LYS A 1 301 ? -18.694 -4.420 20.808 1.00 91.50 301 LYS A CA 1
ATOM 2416 C C . LYS A 1 301 ? -17.784 -5.629 20.944 1.00 91.50 301 LYS A C 1
ATOM 2418 O O . LYS A 1 301 ? 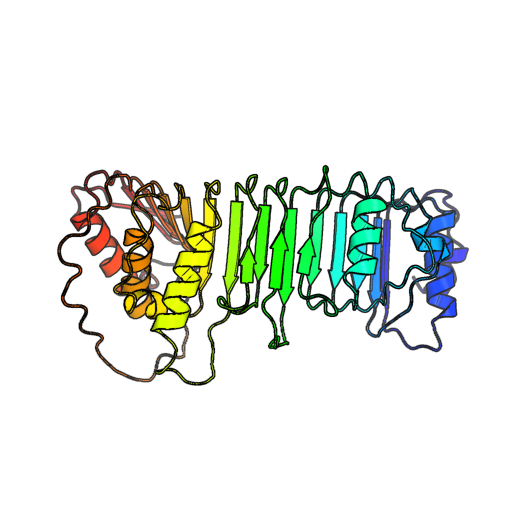-18.063 -6.537 21.719 1.00 91.50 301 LYS A O 1
ATOM 2423 N N . THR A 1 302 ? -16.707 -5.681 20.162 1.00 92.31 302 THR A N 1
ATOM 2424 C CA . THR A 1 302 ? -15.849 -6.868 20.075 1.00 92.31 302 THR A CA 1
ATOM 2425 C C . THR A 1 302 ? -14.377 -6.506 20.197 1.00 92.31 302 THR A C 1
ATOM 2427 O O . THR A 1 302 ? -13.867 -5.669 19.455 1.00 92.31 302 THR A O 1
ATOM 2430 N N . VAL A 1 303 ? -13.664 -7.210 21.073 1.00 91.75 303 VAL A N 1
ATOM 2431 C CA . VAL A 1 303 ? -12.199 -7.158 21.158 1.00 91.75 303 VAL A CA 1
ATOM 2432 C C . VAL A 1 303 ? -11.650 -8.550 20.874 1.00 91.75 303 VAL A C 1
ATOM 2434 O O . VAL A 1 303 ? -12.170 -9.535 21.391 1.00 91.75 303 VAL A O 1
ATOM 2437 N N . LYS A 1 304 ? -10.619 -8.661 20.037 1.00 91.25 304 LYS A N 1
ATOM 2438 C CA . LYS A 1 304 ? -9.966 -9.935 19.718 1.00 91.25 304 LYS A CA 1
ATOM 2439 C C . LYS A 1 304 ? -8.469 -9.830 19.925 1.00 91.25 304 LYS A C 1
ATOM 2441 O O . LYS A 1 304 ? -7.848 -8.939 19.361 1.00 91.25 304 LYS A O 1
ATOM 2446 N N . PHE A 1 305 ? -7.898 -10.771 20.655 1.00 88.56 305 PHE A N 1
ATOM 2447 C CA . PHE A 1 305 ? -6.464 -10.946 20.791 1.00 88.56 305 PHE A CA 1
ATOM 2448 C C . PHE A 1 305 ? -6.036 -12.208 20.041 1.00 88.56 305 PHE A C 1
ATOM 2450 O O . PHE A 1 305 ? -6.633 -13.272 20.215 1.00 88.56 305 PHE A O 1
ATOM 2457 N N . HIS A 1 306 ? -5.023 -12.091 19.188 1.00 86.06 306 HIS A N 1
ATOM 2458 C CA . HIS A 1 306 ? -4.493 -13.175 18.368 1.00 86.06 306 HIS A CA 1
ATOM 2459 C C . HIS A 1 306 ? -2.969 -13.259 18.483 1.00 86.06 306 HIS A C 1
ATOM 2461 O O . HIS A 1 306 ? -2.293 -12.248 18.664 1.00 86.06 306 HIS A O 1
ATOM 2467 N N . GLY A 1 307 ? -2.421 -14.446 18.221 1.00 77.75 307 GLY A N 1
ATOM 2468 C CA . GLY A 1 307 ? -0.975 -14.659 18.094 1.00 77.75 307 GLY A CA 1
ATOM 2469 C C . GLY A 1 307 ? -0.343 -15.436 19.245 1.00 77.75 307 GLY A C 1
ATOM 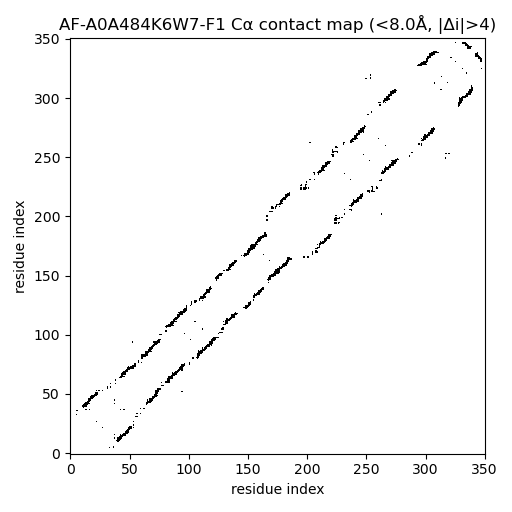2470 O O . GLY A 1 307 ? 0.845 -15.721 19.169 1.00 77.75 307 GLY A O 1
ATOM 2471 N N . PHE A 1 308 ? -1.124 -15.829 20.254 1.00 80.81 308 PHE A N 1
ATOM 2472 C CA . PHE A 1 308 ? -0.662 -16.713 21.320 1.00 80.81 308 PHE A CA 1
ATOM 2473 C C . PHE A 1 308 ? -0.645 -18.164 20.840 1.00 80.81 308 PHE A C 1
ATOM 2475 O O . PHE A 1 308 ? -1.625 -18.648 20.270 1.00 80.81 308 PHE A O 1
ATOM 2482 N N . LYS A 1 309 ? 0.446 -18.881 21.093 1.00 81.69 309 LYS A N 1
ATOM 2483 C CA . LYS A 1 309 ? 0.565 -20.324 20.842 1.00 81.69 309 LYS A CA 1
ATOM 2484 C C . LYS A 1 309 ? 0.127 -21.152 22.047 1.00 81.69 309 LYS A C 1
ATOM 2486 O O . LYS A 1 309 ? -0.330 -22.278 21.872 1.00 81.69 309 LYS A O 1
ATOM 2491 N N . SER A 1 310 ? 0.256 -20.604 23.255 1.00 80.69 310 SER A N 1
ATOM 2492 C CA . SER A 1 310 ? -0.133 -21.248 24.514 1.00 80.69 310 SER A CA 1
ATOM 2493 C C . SER A 1 310 ? -0.667 -20.224 25.524 1.00 80.69 310 SER A C 1
ATOM 2495 O O . SER A 1 310 ? -0.471 -19.022 25.357 1.00 80.69 310 SER A O 1
ATOM 2497 N N . LEU A 1 311 ? -1.358 -20.691 26.571 1.00 78.94 311 LEU A N 1
ATOM 2498 C CA . LEU A 1 311 ? -1.906 -19.817 27.620 1.00 78.94 311 LEU A CA 1
ATOM 2499 C C . LEU A 1 311 ? -0.810 -19.076 28.397 1.00 78.94 311 LEU A C 1
ATOM 2501 O O . LEU A 1 311 ? -1.042 -17.972 28.874 1.00 78.94 311 LEU A O 1
ATOM 2505 N N . GLU A 1 312 ? 0.382 -19.663 28.486 1.00 79.75 312 GLU A N 1
ATOM 2506 C CA . GLU A 1 312 ? 1.548 -19.082 29.162 1.00 79.75 312 GLU A CA 1
ATOM 2507 C C . GLU A 1 312 ? 2.111 -17.856 28.422 1.00 79.75 312 GLU A C 1
ATOM 2509 O O . GLU A 1 312 ? 2.830 -17.048 29.011 1.00 79.75 312 GLU A O 1
ATOM 2514 N N . GLU A 1 313 ? 1.774 -17.693 27.136 1.00 76.38 313 GLU A N 1
ATOM 2515 C CA . GLU A 1 313 ? 2.158 -16.523 26.339 1.00 76.38 313 GLU A CA 1
ATOM 2516 C C . GLU A 1 313 ? 1.227 -15.320 26.558 1.00 76.38 313 GLU A C 1
ATOM 2518 O O . GLU A 1 313 ? 1.577 -14.211 26.156 1.00 76.38 313 GLU A O 1
ATOM 2523 N N . VAL A 1 314 ? 0.068 -15.502 27.205 1.00 78.12 314 VAL A N 1
ATOM 2524 C CA . VAL A 1 314 ? -0.827 -14.389 27.551 1.00 78.12 314 VAL A CA 1
ATOM 2525 C C . VAL A 1 314 ? -0.205 -13.595 28.700 1.00 78.12 314 VAL A C 1
ATOM 2527 O O . VAL A 1 314 ? -0.214 -14.025 29.851 1.00 78.12 314 VAL A O 1
ATOM 2530 N N . ASP A 1 315 ? 0.361 -12.431 28.385 1.00 75.69 315 ASP A N 1
ATOM 2531 C CA . ASP A 1 315 ? 1.045 -11.585 29.362 1.00 75.69 315 ASP A CA 1
ATOM 2532 C C . ASP A 1 315 ? 0.097 -10.740 30.236 1.00 75.69 315 ASP A C 1
ATOM 2534 O O . ASP A 1 315 ? -1.087 -10.537 29.944 1.00 75.69 315 ASP A O 1
ATOM 2538 N N . GLU A 1 316 ? 0.636 -10.235 31.352 1.00 77.62 316 GLU A N 1
ATOM 2539 C CA . GLU A 1 316 ? -0.108 -9.390 32.293 1.00 77.62 316 GLU A CA 1
ATOM 2540 C C . GLU A 1 316 ? -0.638 -8.111 31.637 1.00 77.62 316 GLU A C 1
ATOM 2542 O O . GLU A 1 316 ? -1.708 -7.624 32.008 1.00 77.62 316 GLU A O 1
ATOM 2547 N N . ASP A 1 317 ? 0.073 -7.582 30.642 1.00 76.50 317 ASP A N 1
ATOM 2548 C CA . ASP A 1 317 ? -0.304 -6.360 29.944 1.00 76.50 317 ASP A CA 1
ATOM 2549 C C . ASP A 1 317 ? -1.548 -6.568 29.078 1.00 76.50 317 ASP A C 1
ATOM 2551 O O . ASP A 1 317 ? -2.467 -5.747 29.099 1.00 76.50 317 ASP A O 1
ATOM 2555 N N . THR A 1 318 ? -1.630 -7.694 28.369 1.00 78.94 318 THR A N 1
ATOM 2556 C CA . THR A 1 318 ? -2.818 -8.112 27.616 1.00 78.94 318 THR A CA 1
ATOM 2557 C C . THR A 1 318 ? -4.022 -8.215 28.547 1.00 78.94 318 THR A C 1
ATOM 2559 O O . THR A 1 318 ? -5.091 -7.668 28.261 1.00 78.94 318 THR A O 1
ATOM 2562 N N . LEU A 1 319 ? -3.850 -8.868 29.702 1.00 81.81 319 LEU A N 1
ATOM 2563 C CA . LEU A 1 319 ? -4.907 -8.989 30.708 1.00 81.81 319 LEU A CA 1
ATOM 2564 C C . LEU A 1 319 ? -5.302 -7.624 31.286 1.00 81.81 319 LEU A C 1
ATOM 2566 O O . LEU A 1 319 ? -6.484 -7.369 31.529 1.00 81.81 319 LEU A O 1
ATOM 2570 N N . LYS A 1 320 ? -4.336 -6.723 31.484 1.00 81.19 320 LYS A N 1
ATOM 2571 C CA . LYS A 1 320 ? -4.569 -5.353 31.951 1.00 81.19 320 LYS A CA 1
ATOM 2572 C C . LYS A 1 320 ? -5.364 -4.540 30.932 1.00 81.19 320 LYS A C 1
ATOM 2574 O O . LYS A 1 320 ? -6.329 -3.884 31.325 1.00 81.19 320 LYS A O 1
ATOM 2579 N N . LEU A 1 321 ? -5.020 -4.614 29.646 1.00 81.44 321 LEU A N 1
ATOM 2580 C CA . LEU A 1 321 ? -5.787 -3.982 28.572 1.00 81.44 321 LEU A CA 1
ATOM 2581 C C . LEU A 1 321 ? -7.213 -4.543 28.521 1.00 81.44 321 LEU A C 1
ATOM 2583 O O . LEU A 1 321 ? -8.165 -3.768 28.515 1.00 81.44 321 LEU A O 1
ATOM 2587 N N . ALA A 1 322 ? -7.381 -5.867 28.572 1.00 84.88 322 ALA A N 1
ATOM 2588 C CA . ALA A 1 322 ? -8.700 -6.501 28.581 1.00 84.88 322 ALA A CA 1
ATOM 2589 C C . ALA A 1 322 ? -9.574 -6.023 29.758 1.00 84.88 322 ALA A C 1
ATOM 2591 O O . ALA A 1 322 ? -10.722 -5.632 29.549 1.00 84.88 322 ALA A O 1
ATOM 2592 N N . LYS A 1 323 ? -9.021 -5.967 30.980 1.00 83.88 323 LYS A N 1
ATOM 2593 C CA . LYS A 1 323 ? -9.716 -5.441 32.173 1.00 83.88 323 LYS A CA 1
ATOM 2594 C C . LYS A 1 323 ? -10.094 -3.968 32.028 1.00 83.88 323 LYS A C 1
ATOM 2596 O O . LYS A 1 323 ? -11.192 -3.569 32.415 1.00 83.88 323 LYS A O 1
ATOM 2601 N N . LEU A 1 324 ? -9.199 -3.149 31.472 1.00 81.56 324 LEU A N 1
ATOM 2602 C CA . LEU A 1 324 ? -9.480 -1.735 31.224 1.00 81.56 324 LEU A CA 1
ATOM 2603 C C . LEU A 1 324 ? -10.610 -1.563 30.208 1.00 81.56 324 LEU A C 1
ATOM 2605 O O . LEU A 1 324 ? -11.475 -0.720 30.426 1.00 81.56 324 LEU A O 1
ATOM 2609 N N . LEU A 1 325 ? -10.642 -2.369 29.146 1.00 85.69 325 LEU A N 1
ATOM 2610 C CA . LEU A 1 325 ? -11.707 -2.326 28.144 1.00 85.69 325 LEU A CA 1
ATOM 2611 C C . LEU A 1 325 ? -13.052 -2.775 28.729 1.00 85.69 325 LEU A C 1
ATOM 2613 O O . LEU A 1 325 ? -14.034 -2.061 28.554 1.00 85.69 325 LEU A O 1
ATOM 2617 N N . LEU A 1 326 ? -13.089 -3.866 29.504 1.00 85.00 326 LEU A N 1
ATOM 2618 C CA . LEU A 1 326 ? -14.298 -4.328 30.209 1.00 85.00 326 LEU A CA 1
ATOM 2619 C C . LEU A 1 326 ? -14.905 -3.250 31.117 1.00 85.00 326 LEU A C 1
ATOM 2621 O O . LEU A 1 326 ? -16.120 -3.119 31.197 1.00 85.00 326 LEU A O 1
ATOM 2625 N N . LYS A 1 327 ? -14.065 -2.453 31.786 1.00 83.25 327 LYS A N 1
ATOM 2626 C CA . LYS A 1 327 ? -14.519 -1.383 32.687 1.00 83.25 327 LYS A CA 1
ATOM 2627 C C . LYS A 1 327 ? -15.062 -0.145 31.957 1.00 83.25 327 LYS A C 1
ATOM 2629 O O . LYS A 1 327 ? -15.795 0.636 32.558 1.00 83.25 327 LYS A O 1
ATOM 2634 N N . ASN A 1 328 ? -14.650 0.081 30.709 1.00 80.44 328 ASN A N 1
ATOM 2635 C CA . ASN A 1 328 ? -14.827 1.357 30.003 1.00 80.44 328 ASN A CA 1
ATOM 2636 C C . ASN A 1 328 ? -15.726 1.269 28.751 1.00 80.44 328 ASN A C 1
ATOM 2638 O O . ASN A 1 328 ? -16.243 2.288 28.294 1.00 80.44 328 ASN A O 1
ATOM 2642 N N . ALA A 1 329 ? -15.932 0.074 28.197 1.00 85.00 329 ALA A N 1
ATOM 2643 C CA . ALA A 1 329 ? -16.792 -0.157 27.041 1.00 85.00 329 ALA A CA 1
ATOM 2644 C C . ALA A 1 329 ? -18.165 -0.685 27.485 1.00 85.00 329 ALA A C 1
ATOM 2646 O O . ALA A 1 329 ? -18.340 -1.876 27.726 1.00 85.00 329 ALA A O 1
ATOM 2647 N N . GLU A 1 330 ? -19.145 0.217 27.585 1.00 83.38 330 GLU A N 1
ATOM 2648 C CA . GLU A 1 330 ? -20.509 -0.085 28.055 1.00 83.38 330 GLU A CA 1
ATOM 2649 C C . GLU A 1 330 ? -21.231 -1.126 27.184 1.00 83.38 330 GLU A C 1
ATOM 2651 O O . GLU A 1 330 ? -21.971 -1.964 27.695 1.00 83.38 330 GLU A O 1
ATOM 2656 N N . HIS A 1 331 ? -20.975 -1.114 25.875 1.00 87.12 331 HIS A N 1
ATOM 2657 C CA . HIS A 1 331 ? -21.627 -1.986 24.893 1.00 87.12 331 HIS A CA 1
ATOM 2658 C C . HIS A 1 331 ? -20.767 -3.189 24.476 1.00 87.12 331 HIS A C 1
ATOM 2660 O O . HIS A 1 331 ? -21.009 -3.796 23.430 1.00 87.12 331 HIS A O 1
ATOM 2666 N N . LEU A 1 332 ? -19.758 -3.541 25.278 1.00 89.25 332 LEU A N 1
ATOM 2667 C CA . LEU A 1 332 ? -18.856 -4.643 24.970 1.00 89.25 332 LEU A CA 1
ATOM 2668 C C . LEU A 1 332 ? -19.575 -5.991 25.088 1.00 89.25 332 LEU A C 1
ATOM 2670 O O . LEU A 1 332 ? -19.932 -6.439 26.173 1.00 89.25 332 LEU A O 1
ATOM 2674 N N . GLU A 1 333 ? -19.748 -6.670 23.958 1.00 91.19 333 GLU A N 1
ATOM 2675 C CA . GLU A 1 333 ? -20.405 -7.974 23.883 1.00 91.19 333 GLU A CA 1
ATOM 2676 C C . GLU A 1 333 ? -19.447 -9.109 24.249 1.00 91.19 333 GLU A C 1
ATOM 2678 O O . GLU A 1 333 ? -19.836 -10.070 24.914 1.00 91.19 333 GLU A O 1
ATOM 2683 N N . ARG A 1 334 ? -18.196 -9.035 23.769 1.00 91.81 334 ARG A N 1
ATOM 2684 C CA . ARG A 1 334 ? -17.201 -10.094 23.978 1.00 91.81 334 ARG A CA 1
ATOM 2685 C C . ARG A 1 334 ? -15.757 -9.625 23.817 1.00 91.81 334 ARG A C 1
ATOM 2687 O O . ARG A 1 334 ? -15.431 -8.847 22.917 1.00 91.81 334 ARG A O 1
ATOM 2694 N N . ILE A 1 335 ? -14.876 -10.225 24.611 1.00 91.62 335 ILE A N 1
ATOM 2695 C CA . ILE A 1 335 ? -13.435 -10.281 24.363 1.00 91.62 335 ILE A CA 1
ATOM 2696 C C . ILE A 1 335 ? -13.073 -11.717 23.993 1.00 91.62 335 ILE A C 1
ATOM 2698 O O . ILE A 1 335 ? -13.386 -12.643 24.733 1.00 91.62 335 ILE A O 1
ATOM 2702 N N . VAL A 1 336 ? -12.414 -11.908 22.855 1.00 90.69 336 VAL A N 1
ATOM 2703 C CA . VAL A 1 336 ? -11.939 -13.214 22.390 1.00 90.69 336 VAL A CA 1
ATOM 2704 C C . VAL A 1 336 ? -10.418 -13.247 22.471 1.00 90.69 336 VAL A C 1
ATOM 2706 O O . VAL A 1 336 ? -9.763 -12.370 21.921 1.00 90.69 336 VAL A O 1
ATOM 2709 N N . ILE A 1 337 ? -9.850 -14.253 23.126 1.00 88.81 337 ILE A N 1
ATOM 2710 C CA . ILE A 1 337 ? -8.407 -14.505 23.171 1.00 88.81 337 ILE A CA 1
ATOM 2711 C C . ILE A 1 337 ? -8.158 -15.832 22.454 1.00 88.81 337 ILE A C 1
ATOM 2713 O O . ILE A 1 337 ? -8.562 -16.888 22.941 1.00 88.81 337 ILE A O 1
ATOM 2717 N N . ASN A 1 338 ? -7.527 -15.778 21.280 1.00 87.19 338 ASN A N 1
ATOM 2718 C CA . ASN A 1 338 ? -7.192 -16.965 20.496 1.00 87.19 338 ASN A CA 1
ATOM 2719 C C . ASN A 1 338 ? -5.807 -17.479 20.890 1.00 87.19 338 ASN A C 1
ATOM 2721 O O . ASN A 1 338 ? -4.823 -16.741 20.793 1.00 87.19 338 ASN A O 1
ATOM 2725 N N . VAL A 1 339 ? -5.750 -18.748 21.290 1.00 84.25 339 VAL A N 1
ATOM 2726 C CA . VAL A 1 339 ? -4.551 -19.437 21.772 1.00 84.25 339 VAL A CA 1
ATOM 2727 C C . VAL A 1 339 ? -4.386 -20.746 21.000 1.00 84.25 339 VAL A C 1
ATOM 2729 O O . VAL A 1 339 ? -5.102 -21.720 21.242 1.00 84.25 339 VAL A O 1
ATOM 2732 N N . GLY A 1 340 ? -3.457 -20.774 20.046 1.00 80.62 340 GLY A N 1
ATOM 2733 C CA . GLY A 1 340 ? -3.352 -21.861 19.073 1.00 80.62 340 GLY A CA 1
ATOM 2734 C C . GLY A 1 340 ? -4.682 -22.059 18.333 1.00 80.62 340 GLY A C 1
ATOM 2735 O O . GLY A 1 340 ? -5.236 -21.108 17.787 1.00 80.62 340 GLY A O 1
ATOM 2736 N N . GLU A 1 341 ? -5.212 -23.282 18.366 1.00 80.06 341 GLU A N 1
ATOM 2737 C CA . GLU A 1 341 ? -6.527 -23.639 17.801 1.00 80.06 341 GLU A CA 1
ATOM 2738 C C . GLU A 1 341 ? -7.706 -23.390 18.769 1.00 80.06 341 GLU A C 1
ATOM 2740 O O . GLU A 1 341 ? -8.864 -23.616 18.421 1.00 80.06 341 GLU A O 1
ATOM 2745 N N . HIS A 1 342 ? -7.439 -22.935 19.997 1.00 84.25 342 HIS A N 1
ATOM 2746 C CA . HIS A 1 342 ? -8.453 -22.730 21.033 1.00 84.25 342 HIS A CA 1
ATOM 2747 C C . HIS A 1 342 ? -8.853 -21.255 21.149 1.00 84.25 342 HIS A C 1
ATOM 2749 O O . HIS A 1 342 ? -8.078 -20.348 20.840 1.00 84.25 342 HIS A O 1
ATOM 2755 N N . GLN A 1 343 ? -10.068 -21.004 21.644 1.00 85.38 343 GLN A N 1
ATOM 2756 C CA . GLN A 1 343 ? -10.577 -19.656 21.900 1.00 85.38 343 GLN A CA 1
ATOM 2757 C C . GLN A 1 343 ? -11.094 -19.541 23.331 1.00 85.38 343 GLN A C 1
ATOM 2759 O O . GLN A 1 343 ? -11.903 -20.356 23.773 1.00 85.38 343 GLN A O 1
ATOM 2764 N N . MET A 1 344 ? -10.665 -18.498 24.036 1.00 84.25 344 MET A N 1
ATOM 2765 C CA . MET A 1 344 ? -11.267 -18.071 25.295 1.00 84.25 344 MET A CA 1
ATOM 2766 C C . MET A 1 344 ? -12.168 -16.871 25.032 1.00 84.25 344 MET A C 1
ATOM 2768 O O . MET A 1 344 ? -11.746 -15.911 24.390 1.00 84.25 344 MET A O 1
ATOM 2772 N N . VAL A 1 345 ? -13.399 -16.905 25.540 1.00 85.62 345 VAL A N 1
ATOM 2773 C CA . VAL A 1 345 ? -14.359 -15.807 25.388 1.00 85.62 345 VAL A CA 1
ATOM 2774 C C . VAL A 1 345 ? -14.704 -15.257 26.766 1.00 85.62 345 VAL A C 1
ATOM 2776 O O . VAL A 1 345 ? -15.223 -15.980 27.611 1.00 85.62 345 VAL A O 1
ATOM 2779 N N . LEU A 1 346 ? -14.417 -13.976 26.987 1.00 82.19 346 LEU A N 1
ATOM 2780 C CA . LEU A 1 346 ? -14.799 -13.233 28.184 1.00 82.19 346 LEU A CA 1
ATOM 2781 C C . LEU A 1 346 ? -15.999 -12.347 27.836 1.00 82.19 346 LEU A C 1
ATOM 2783 O O . LEU A 1 346 ? -15.948 -11.574 26.877 1.00 82.19 346 LEU A O 1
ATOM 2787 N N . GLY A 1 347 ? -17.084 -12.476 28.598 1.00 73.38 347 GLY A N 1
ATOM 2788 C CA . GLY A 1 347 ? -18.257 -11.607 28.488 1.00 73.38 347 GLY A CA 1
ATOM 2789 C C . GLY A 1 347 ? -18.200 -10.431 29.472 1.00 73.38 347 GLY A C 1
ATOM 2790 O O . GLY A 1 347 ? -17.394 -10.453 30.404 1.00 73.38 347 GLY A O 1
ATOM 2791 N N . PRO A 1 348 ? -19.091 -9.436 29.332 1.00 63.59 348 PRO A N 1
ATOM 2792 C CA . PRO A 1 348 ? -19.158 -8.270 30.222 1.00 63.59 348 PRO A CA 1
ATOM 2793 C C . PRO A 1 348 ? -19.400 -8.619 31.705 1.00 63.59 348 PRO A C 1
ATOM 2795 O O . PRO A 1 348 ? -19.081 -7.826 32.582 1.00 63.59 348 PRO A O 1
ATOM 2798 N N . HIS A 1 349 ? -19.902 -9.821 32.011 1.00 58.09 349 HIS A N 1
ATOM 2799 C CA . HIS A 1 349 ? -20.118 -10.310 33.382 1.00 58.09 349 HIS A CA 1
ATOM 2800 C C . HIS A 1 349 ? -18.912 -11.044 34.003 1.00 58.09 349 HIS A C 1
ATOM 2802 O O . HIS A 1 349 ? -19.040 -11.594 35.092 1.00 58.09 349 HIS A O 1
ATOM 2808 N N . ALA A 1 350 ? -17.765 -11.095 33.317 1.00 51.81 350 ALA A N 1
ATOM 2809 C CA . ALA A 1 350 ? -16.555 -11.779 33.787 1.00 51.81 350 ALA A CA 1
ATOM 2810 C C . ALA A 1 350 ? -15.529 -10.846 34.476 1.00 51.81 350 ALA A C 1
ATOM 2812 O O . ALA A 1 350 ? -14.414 -11.290 34.753 1.00 51.81 350 ALA A O 1
ATOM 2813 N N . ALA A 1 351 ? -15.877 -9.567 34.684 1.00 43.66 351 ALA A N 1
ATOM 2814 C CA . ALA A 1 351 ? -14.991 -8.507 35.180 1.00 43.66 351 ALA A CA 1
ATOM 2815 C C . ALA A 1 351 ? -14.906 -8.420 36.710 1.00 43.66 351 ALA A C 1
ATOM 2817 O O . ALA A 1 351 ? -15.965 -8.540 37.370 1.00 43.66 351 ALA A O 1
#

Radius of gyration: 24.01 Å; Cα contacts (8 Å, |Δi|>4): 754; chains: 1; bounding box: 50×42×66 Å

Solvent-accessible surface area (backbone atoms only — not comparable to full-atom values): 18478 Å² total; per-residue (Å²): 129,68,79,87,50,61,86,69,58,80,67,68,69,40,65,64,46,80,47,79,47,87,51,52,81,90,47,49,67,58,53,51,50,53,53,50,50,35,64,74,15,66,29,21,32,44,33,43,39,37,72,38,81,42,73,66,62,73,69,62,37,62,42,39,64,27,32,33,40,35,41,24,20,32,35,68,76,69,91,69,69,37,35,27,51,50,19,29,36,40,37,36,30,49,27,50,38,42,53,68,52,53,50,37,43,36,73,13,26,64,43,26,32,35,41,36,40,29,52,52,46,64,63,47,60,44,76,55,70,45,94,39,34,35,35,42,35,42,36,37,84,86,75,88,66,98,58,50,37,36,42,31,27,58,58,31,30,34,43,35,42,31,53,43,48,63,79,39,54,41,66,69,42,37,67,43,23,37,34,40,34,40,35,34,43,66,80,89,76,66,93,77,86,46,38,48,59,52,18,52,39,49,51,52,52,49,41,47,41,62,51,22,38,39,39,36,42,28,52,78,60,38,52,32,45,58,62,39,88,71,68,67,53,87,93,49,53,26,54,30,33,31,44,34,40,38,62,51,63,50,68,57,38,48,53,11,49,52,45,50,50,70,47,32,65,52,27,28,34,44,35,42,31,40,55,57,78,59,94,80,76,91,80,89,76,87,80,81,76,86,77,76,86,77,51,85,34,70,44,27,28,38,38,36,39,38,63,33,72,42,78,87,56,64,46,73,49,60,54,49,44,50,54,52,45,62,76,26,22,86,50,36,61,36,38,36,42,36,35,58,97,45,76,48,77,45,46,70,88,72,118

InterPro domains:
  IPR032675 Leucine-rich repeat domain superfamily [G3DSA:3.80.10.10] (82-344)
  IPR050232 F-box/LRR-repeat protein 13/AtMIF1-like [PTHR31900] (9-343)
  IPR055357 At1g61320/AtMIF1, LRR domain [PF23622] (13-339)

Mean predicted aligned error: 9.54 Å

pLDDT: mean 80.99, std 15.9, range [39.78, 98.81]

Sequence (351 aa):
MGLRNLLRYQSSNVERLKIHFYFDTRFANDVDTWIWFATERNVRDLRLSLSYKYSLPQSLYSYSSLTNVSLSCCRVEPKGGISWESLKSLSMDGVTLDENTIAKLFLGCPCLEFLKFQSCDGFTRLDVRSDSLRELVIERNYHEMSTPLEISSPKLQHLHIVGIRLEQVRLTDVSSLVKAKLKLKADTSDYSSFLEEHSLNCIKLLESMHNVIKLELELWEFQAILFSEVKPSASKSPPFTCLKISKYNSVRDVFGIIALLQCLPNLETLVVNDVQRSYYSDSPKSISVSGIGKIPLPYLKTVKFHGFKSLEEVDEDTLKLAKLLLKNAEHLERIVINVGEHQMVLGPHAA

Nearest PDB structures (foldseek):
  3a7b-assembly1_A  TM=5.910E-01  e=2.010E-04  Mus musculus
  7ju4-assembly1_l  TM=4.470E-01  e=1.140E-02  Chlamydomonas reinhardtii
  2v78-assembly1_A  TM=2.865E-01  e=2.213E+00  Saccharolobus solfataricus

Foldseek 3Di:
DPLVCLVVDDQLADAADADADADDPVCLVSVVVVLVSCLRRLYAAYADHYPAEHEDDQVNQQRQSHQHYHEENYEQDHPDAGAVANHAEYEYACYEDAPVSLVSVQVRHQQHAYYYDHQYDHDQEAARPYPNHAEYAYEHADDDDPAAREYADQRYAEYEYYAAALLSYHYDRPNNHAEYEYHHEDDPPDDPDCLQVSLVSNLNVQLSQQRYAEYEDEYPALQSVLPHPDAPDPVRQRQHQEYEYEDDEDLSVLRSVLSVLLSHLNHAEYEYEAHDHDPPDPDDDPPPPDPLQERASARHAEYEYYHAQAPVSCDPSNVVSVVSCLVHYPNHAWYWYDHRPDIDIDGSVND